Protein 6A42 (pdb70)

Radius of gyration: 21.08 Å; Cα contacts (8 Å, |Δi|>4): 648; chains: 1; bounding box: 57×46×50 Å

B-factor: mean 33.57, std 14.12, range [14.42, 89.67]

Organism: Bos taurus (NCBI:txid9913)

Structure (mmCIF, N/CA/C/O backbone):
data_6A42
#
_entry.id   6A42
#
_cell.length_a   141.206
_cell.length_b   141.206
_cell.length_c   37.905
_cell.angle_alpha   90.00
_cell.angle_beta   90.00
_cell.angle_gamma   120.00
#
_symmetry.space_group_name_H-M   'P 3 2 1'
#
loop_
_entity.id
_entity.type
_entity.pdbx_description
1 polymer 'RNA-directed DNA polymerase homolog (R1),Polyubiquitin-C'
2 non-polymer 'ACETIC ACID'
3 water water
#
loop_
_atom_site.group_PDB
_atom_site.id
_atom_site.type_symbol
_atom_site.label_atom_id
_atom_site.label_alt_id
_atom_site.label_comp_id
_atom_site.label_asym_id
_atom_site.label_entity_id
_atom_site.label_seq_id
_atom_site.pdbx_PDB_ins_code
_atom_site.Cartn_x
_atom_site.Cartn_y
_atom_site.Cartn_z
_atom_site.occupancy
_atom_site.B_iso_or_equiv
_atom_site.auth_seq_id
_atom_site.auth_comp_id
_atom_site.auth_asym_id
_atom_site.auth_atom_id
_atom_site.pdbx_PDB_model_num
ATOM 1 N N . MET A 1 2 ? 81.646 1.229 24.644 0.50 47.33 5 MET A N 1
ATOM 2 C CA . MET A 1 2 ? 80.873 1.251 23.362 0.50 48.09 5 MET A CA 1
ATOM 3 C C . MET A 1 2 ? 80.189 -0.103 23.133 0.50 40.06 5 MET A C 1
ATOM 4 O O . MET A 1 2 ? 79.086 -0.137 22.646 0.50 41.99 5 MET A O 1
ATOM 9 N N . ASP A 1 3 ? 80.846 -1.221 23.459 0.50 37.07 6 ASP A N 1
ATOM 10 C CA . ASP A 1 3 ? 80.140 -2.497 23.334 0.50 38.80 6 ASP A CA 1
ATOM 11 C C . ASP A 1 3 ? 80.885 -3.617 24.064 0.50 35.60 6 ASP A C 1
ATOM 12 O O . ASP A 1 3 ? 82.106 -3.654 24.072 0.50 34.41 6 ASP A O 1
ATOM 17 N N . ILE A 1 4 ? 80.092 -4.528 24.643 0.50 34.70 7 ILE A N 1
ATOM 18 C CA . ILE A 1 4 ? 80.538 -5.609 25.524 0.50 34.44 7 ILE A CA 1
ATOM 19 C C . ILE A 1 4 ? 80.768 -6.909 24.750 0.50 36.12 7 ILE A C 1
ATOM 20 O O . ILE A 1 4 ? 81.222 -7.888 25.353 0.50 33.29 7 ILE A O 1
ATOM 25 N N . ARG A 1 5 ? 80.446 -6.954 23.450 0.50 39.36 8 ARG A N 1
ATOM 26 C CA . ARG A 1 5 ? 80.527 -8.249 22.752 0.50 45.15 8 ARG A CA 1
ATOM 27 C C . ARG A 1 5 ? 81.659 -8.249 21.728 0.50 49.62 8 ARG A C 1
ATOM 28 O O . ARG A 1 5 ? 81.956 -7.238 21.091 0.50 45.12 8 ARG A O 1
ATOM 36 N N . PRO A 1 6 ? 82.301 -9.419 21.514 1.00 56.99 9 PRO A N 1
ATOM 37 C CA . PRO A 1 6 ? 83.396 -9.533 20.540 1.00 56.96 9 PRO A CA 1
ATOM 38 C C . PRO A 1 6 ? 82.951 -9.712 19.074 1.00 54.01 9 PRO A C 1
ATOM 39 O O . PRO A 1 6 ? 83.670 -9.286 18.169 1.00 65.64 9 PRO A O 1
ATOM 43 N N . ARG A 1 7 ? 81.778 -10.343 18.879 1.00 40.65 10 ARG A N 1
ATOM 44 C CA A ARG A 1 7 ? 81.247 -10.857 17.620 0.50 41.63 10 ARG A CA 1
ATOM 45 C CA B ARG A 1 7 ? 81.335 -10.656 17.528 0.50 41.38 10 ARG A CA 1
ATOM 46 C C . ARG A 1 7 ? 79.893 -10.194 17.317 1.00 39.26 10 ARG A C 1
ATOM 47 O O . ARG A 1 7 ? 79.185 -9.806 18.257 1.00 39.17 10 ARG A O 1
ATOM 62 N N . LEU A 1 8 ? 79.500 -10.143 16.037 1.00 30.18 11 LEU A N 1
ATOM 63 C CA . LEU A 1 8 ? 78.128 -9.733 15.720 1.00 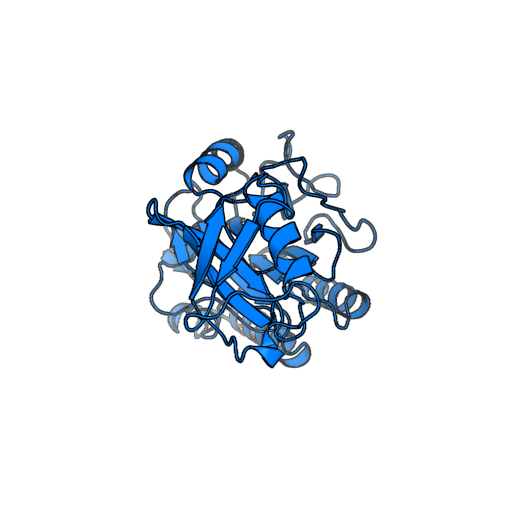29.06 11 LEU A CA 1
ATOM 64 C C . LEU A 1 8 ? 77.171 -10.851 16.093 1.00 27.36 11 LEU A C 1
ATOM 65 O O . LEU A 1 8 ? 77.540 -12.025 15.971 1.00 30.49 11 LEU A O 1
ATOM 70 N N . ARG A 1 9 ? 76.015 -10.492 16.589 1.00 22.90 12 ARG A N 1
ATOM 71 C CA . ARG A 1 9 ? 74.945 -11.442 16.833 1.00 24.87 12 ARG A CA 1
ATOM 72 C C . ARG A 1 9 ? 73.899 -11.240 15.736 1.00 23.67 12 ARG A C 1
ATOM 73 O O . ARG A 1 9 ? 73.362 -10.122 15.557 1.00 21.72 12 ARG A O 1
ATOM 81 N N . ILE A 1 10 ? 73.492 -12.357 15.111 1.00 20.47 13 ILE A N 1
ATOM 82 C CA . ILE A 1 10 ? 72.656 -12.329 13.925 1.00 21.88 13 ILE A CA 1
ATOM 83 C C . ILE A 1 10 ? 71.382 -13.120 14.190 1.00 23.01 13 ILE A C 1
ATOM 84 O O . ILE A 1 10 ? 71.450 -14.195 14.861 1.00 20.73 13 ILE A O 1
ATOM 89 N N . GLY A 1 11 ? 70.252 -12.617 13.718 1.00 17.99 14 GLY A N 1
ATOM 90 C CA . GLY A 1 11 ? 69.029 -13.393 13.622 1.00 18.62 14 GLY A CA 1
ATOM 91 C C . GLY A 1 11 ? 68.675 -13.673 12.187 1.00 21.02 14 GLY A C 1
ATOM 92 O O . GLY A 1 11 ? 69.031 -12.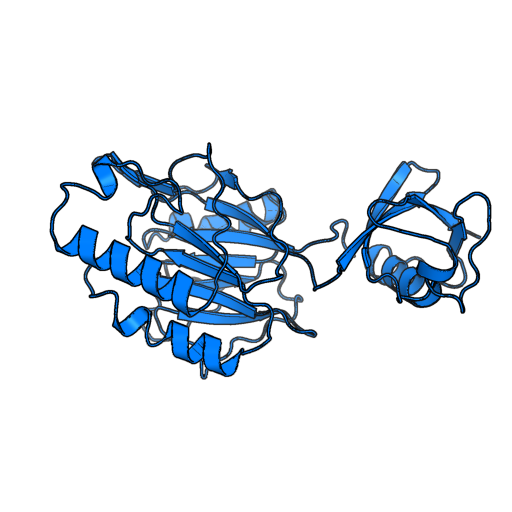958 11.309 1.00 18.15 14 GLY A O 1
ATOM 93 N N . GLN A 1 12 ? 67.849 -14.700 12.001 1.00 17.22 15 GLN A N 1
ATOM 94 C CA . GLN A 1 12 ? 67.341 -15.124 10.689 1.00 18.10 15 GLN A CA 1
ATOM 95 C C . GLN A 1 12 ? 65.912 -15.554 10.949 1.00 17.93 15 GLN A C 1
ATOM 96 O O . GLN A 1 12 ? 65.631 -16.480 11.774 1.00 18.50 15 GLN A O 1
ATOM 102 N N . ILE A 1 13 ? 64.938 -15.016 10.200 1.00 16.61 16 ILE A N 1
ATOM 103 C CA . ILE A 1 13 ? 63.546 -15.359 10.404 1.00 19.81 16 ILE A CA 1
ATOM 104 C C . ILE A 1 13 ? 62.688 -15.049 9.176 1.00 20.27 16 ILE A C 1
ATOM 105 O O . ILE A 1 13 ? 62.705 -13.937 8.633 1.00 17.86 16 ILE A O 1
ATOM 110 N N . ASN A 1 14 ? 61.878 -16.025 8.803 1.00 17.38 17 ASN A N 1
ATOM 111 C CA . ASN A 1 14 ? 60.772 -15.846 7.903 1.00 16.94 17 ASN A CA 1
ATOM 112 C C . ASN A 1 14 ? 59.573 -15.412 8.734 1.00 20.79 17 ASN A C 1
ATOM 113 O O . ASN A 1 14 ? 59.128 -16.135 9.668 1.00 19.76 17 ASN A O 1
ATOM 118 N N . LEU A 1 15 ? 59.006 -14.252 8.398 1.00 20.08 18 LEU A N 1
ATOM 119 C CA . LEU A 1 15 ? 57.955 -13.581 9.209 1.00 19.53 18 LEU A CA 1
ATOM 120 C C . LEU A 1 15 ? 56.526 -13.922 8.786 1.00 19.82 18 LEU A C 1
ATOM 121 O O . LEU A 1 15 ? 55.535 -13.460 9.387 1.00 24.16 18 LEU A O 1
ATOM 126 N N . GLY A 1 16 ? 56.355 -14.713 7.732 1.00 20.27 19 GLY A N 1
ATOM 127 C CA . GLY A 1 16 ? 55.085 -15.171 7.301 1.00 21.81 19 GLY A CA 1
ATOM 128 C C . GLY A 1 16 ? 54.182 -14.067 6.759 1.00 24.32 19 GLY A C 1
ATOM 129 O O . GLY A 1 16 ? 52.945 -14.186 6.772 1.00 26.58 19 GLY A O 1
ATOM 130 N N . GLY A 1 17 ? 54.800 -12.968 6.337 1.00 23.11 20 GLY A N 1
ATOM 131 C CA . GLY A 1 17 ? 54.039 -11.802 5.827 1.00 22.49 20 GLY A CA 1
ATOM 132 C C . GLY A 1 17 ? 53.300 -11.008 6.895 1.00 27.08 20 GLY A C 1
ATOM 133 O O . GLY A 1 17 ? 52.592 -10.068 6.578 1.00 28.90 20 GLY A O 1
ATOM 134 N N . ALA A 1 18 ? 53.500 -11.322 8.160 1.00 23.81 21 ALA A N 1
ATOM 135 C CA . ALA A 1 18 ? 52.647 -10.789 9.245 1.00 27.12 21 ALA A CA 1
ATOM 136 C C . ALA A 1 18 ? 53.194 -9.470 9.800 1.00 25.07 21 ALA A C 1
ATOM 137 O O . ALA A 1 18 ? 54.328 -9.378 10.282 1.00 24.76 21 ALA A O 1
ATOM 139 N N . GLU A 1 19 ? 52.301 -8.474 9.862 1.00 25.94 22 GLU A N 1
ATOM 140 C CA . GLU A 1 19 ? 52.594 -7.217 10.537 1.00 29.54 22 GLU A CA 1
ATOM 141 C C . GLU A 1 19 ? 53.028 -7.449 11.992 1.00 28.33 22 GLU A C 1
ATOM 142 O O . GLU A 1 19 ? 54.021 -6.902 12.407 1.00 26.35 22 GLU A O 1
ATOM 148 N N . ASP A 1 20 ? 52.312 -8.287 12.759 1.00 30.38 23 ASP A N 1
ATOM 149 C CA . ASP A 1 20 ? 52.671 -8.455 14.187 1.00 29.95 23 ASP A CA 1
ATOM 150 C C . ASP A 1 20 ? 54.069 -9.049 14.358 1.00 26.45 23 ASP A C 1
ATOM 151 O O . ASP A 1 20 ? 54.863 -8.511 15.148 1.00 25.06 23 ASP A O 1
ATOM 156 N N . ALA A 1 21 ? 54.395 -10.122 13.614 1.00 24.15 24 ALA A N 1
ATOM 157 C CA . ALA A 1 21 ? 55.720 -10.706 13.734 1.00 22.59 24 ALA A CA 1
ATOM 158 C C . ALA A 1 21 ? 56.812 -9.716 13.314 1.00 21.21 24 ALA A C 1
ATOM 159 O O . ALA A 1 21 ? 57.942 -9.744 13.862 1.00 23.69 24 ALA A O 1
ATOM 161 N N . THR A 1 22 ? 56.533 -8.907 12.280 1.00 21.80 25 THR A N 1
ATOM 162 C CA . THR A 1 22 ? 57.561 -8.019 11.798 1.00 21.35 25 THR A CA 1
ATOM 163 C C . THR A 1 22 ? 57.833 -6.917 12.829 1.00 19.81 25 THR A C 1
ATOM 164 O O . THR A 1 22 ? 58.986 -6.552 13.093 1.00 20.82 25 THR A O 1
ATOM 168 N N . ARG A 1 23 ? 56.744 -6.408 13.401 1.00 22.44 26 ARG A N 1
ATOM 169 C CA . ARG A 1 23 ? 56.798 -5.324 14.347 1.00 25.62 26 ARG A CA 1
ATOM 170 C C . ARG A 1 23 ? 57.304 -5.776 15.723 1.00 27.92 26 ARG A C 1
ATOM 171 O O . ARG A 1 23 ? 57.832 -4.931 16.447 1.00 27.19 26 ARG A O 1
ATOM 179 N N . GLU A 1 24 ? 57.328 -7.075 16.043 1.00 27.34 27 GLU A N 1
ATOM 180 C CA . GLU A 1 24 ? 58.014 -7.455 17.290 1.00 29.96 27 GLU A CA 1
ATOM 181 C C . GLU A 1 24 ? 59.529 -7.612 17.115 1.00 27.90 27 GLU A C 1
ATOM 182 O O . GLU A 1 24 ? 60.232 -7.741 18.108 1.00 25.67 27 GLU A O 1
ATOM 188 N N . LEU A 1 25 ? 60.115 -7.488 15.890 1.00 23.84 28 LEU A N 1
ATOM 189 C CA . LEU A 1 25 ? 61.504 -7.689 15.742 1.00 24.31 28 LEU A CA 1
ATOM 190 C C . LEU A 1 25 ? 62.381 -6.707 16.499 1.00 22.47 28 LEU A C 1
ATOM 191 O O . LEU A 1 25 ? 63.420 -7.101 16.970 1.00 23.07 28 LEU A O 1
ATOM 196 N N . PRO A 1 26 ? 62.105 -5.380 16.548 1.00 23.66 29 PRO A N 1
ATOM 197 C CA . PRO A 1 26 ? 62.975 -4.481 17.303 1.00 24.14 29 PRO A CA 1
ATOM 198 C C . PRO A 1 26 ? 63.122 -4.980 18.764 1.00 20.80 29 PRO A C 1
ATOM 199 O O . PRO A 1 26 ? 64.210 -5.003 19.325 1.00 23.29 29 PRO A O 1
ATOM 203 N N . SER A 1 27 ? 62.016 -5.423 19.320 1.00 24.43 30 SER A N 1
ATOM 204 C CA . SER A 1 27 ? 62.004 -5.775 20.772 1.00 27.70 30 SER A CA 1
ATOM 205 C C . SER A 1 27 ? 62.721 -7.109 20.996 1.00 27.21 30 SER A C 1
ATOM 206 O O . SER A 1 27 ? 63.540 -7.259 21.952 1.00 24.62 30 SER A O 1
ATOM 209 N N . ILE A 1 28 ? 62.579 -8.039 20.028 1.00 22.36 31 ILE A N 1
ATOM 210 C CA . ILE A 1 28 ? 63.392 -9.242 20.076 1.00 21.78 31 ILE A CA 1
ATOM 211 C C . ILE A 1 28 ? 64.888 -8.953 19.928 1.00 23.36 31 ILE A C 1
ATOM 212 O O . ILE A 1 28 ? 65.697 -9.507 20.657 1.00 24.97 31 ILE A O 1
ATOM 217 N N . ALA A 1 29 ? 65.332 -8.112 18.965 1.00 19.45 32 ALA A N 1
ATOM 218 C CA . ALA A 1 29 ? 66.714 -7.785 18.804 1.00 22.89 32 ALA A CA 1
ATOM 219 C C . ALA A 1 29 ? 67.270 -7.099 20.070 1.00 19.92 32 ALA A C 1
ATOM 220 O O . ALA A 1 29 ? 68.410 -7.331 20.431 1.00 23.68 32 ALA A O 1
ATOM 222 N N . ARG A 1 30 ? 66.461 -6.233 20.653 1.00 21.26 33 ARG A N 1
ATOM 223 C CA . ARG A 1 30 ? 66.913 -5.500 21.872 1.00 22.46 33 ARG A CA 1
ATOM 224 C C . ARG A 1 30 ? 67.169 -6.536 22.999 1.00 22.34 33 ARG A C 1
ATOM 225 O O . ARG A 1 30 ? 68.262 -6.545 23.609 1.00 25.66 33 ARG A O 1
ATOM 233 N N . ASP A 1 31 ? 66.181 -7.384 23.186 1.00 25.70 34 ASP A N 1
ATOM 234 C CA . ASP A 1 31 ? 66.180 -8.478 24.227 1.00 28.31 34 ASP A CA 1
ATOM 235 C C . ASP A 1 31 ? 67.396 -9.388 24.065 1.00 34.99 34 ASP A C 1
ATOM 236 O O . ASP A 1 31 ? 68.105 -9.628 25.061 1.00 31.52 34 ASP A O 1
ATOM 241 N N . LEU A 1 32 ? 67.701 -9.866 22.835 1.00 28.08 35 LEU A N 1
ATOM 242 C CA . LEU A 1 32 ? 68.724 -10.884 22.606 1.00 27.86 35 LEU A CA 1
ATOM 243 C C . LEU A 1 32 ? 70.080 -10.274 22.228 1.00 29.04 35 LEU A C 1
ATOM 244 O O . LEU A 1 32 ? 71.075 -10.989 21.979 1.00 29.38 35 LEU A O 1
ATOM 249 N N . GLY A 1 33 ? 70.129 -8.940 22.085 1.00 28.17 36 GLY A N 1
ATOM 250 C CA . GLY A 1 33 ? 71.363 -8.272 21.667 1.00 27.42 36 GLY A CA 1
ATOM 251 C C . GLY A 1 33 ? 71.733 -8.583 20.218 1.00 24.63 36 GLY A C 1
ATOM 252 O O . GLY A 1 33 ? 72.913 -8.736 19.883 1.00 29.64 36 GLY A O 1
ATOM 253 N N . LEU A 1 34 ? 70.710 -8.665 19.359 1.00 27.35 37 LEU A N 1
ATOM 254 C CA . LEU A 1 34 ? 71.004 -8.942 17.908 1.00 24.93 37 LEU A CA 1
ATOM 255 C C . LEU A 1 34 ? 71.433 -7.630 17.251 1.00 23.71 37 LEU A C 1
ATOM 256 O O . LEU A 1 34 ? 70.752 -6.661 17.459 1.00 25.97 37 LEU A O 1
ATOM 261 N N . ASP A 1 35 ? 72.491 -7.685 16.456 1.00 22.43 38 ASP A N 1
ATOM 262 C CA . ASP A 1 35 ? 72.950 -6.524 15.666 1.00 23.66 38 ASP A CA 1
ATOM 263 C C . ASP A 1 35 ? 72.149 -6.421 14.369 1.00 26.04 38 ASP A C 1
ATOM 264 O O . ASP A 1 35 ? 71.778 -5.339 13.903 1.00 21.88 38 ASP A O 1
ATOM 269 N N . ILE A 1 36 ? 71.826 -7.586 13.789 1.00 21.31 39 ILE A N 1
ATOM 270 C CA . ILE A 1 36 ? 71.313 -7.660 12.393 1.00 17.83 39 ILE A CA 1
ATOM 271 C C . ILE A 1 36 ? 70.325 -8.833 12.376 1.00 18.97 39 ILE A C 1
ATOM 272 O O . ILE A 1 36 ? 70.715 -9.927 12.938 1.00 20.26 39 ILE A O 1
ATOM 277 N N . VAL A 1 37 ? 69.163 -8.648 11.760 1.00 17.89 40 VAL A N 1
ATOM 278 C CA . VAL A 1 37 ? 68.250 -9.766 11.500 1.00 18.02 40 VAL A CA 1
ATOM 279 C C . VAL A 1 37 ? 68.043 -9.840 9.988 1.00 19.49 40 VAL A C 1
ATOM 280 O O . VAL A 1 37 ? 67.549 -8.840 9.365 1.00 19.05 40 VAL A O 1
ATOM 284 N N . LEU A 1 38 ? 68.304 -11.042 9.417 1.00 19.32 41 LEU A N 1
ATOM 285 C CA . LEU A 1 38 ? 68.007 -11.293 8.030 1.00 18.70 41 LEU A CA 1
ATOM 286 C C . LEU A 1 38 ? 66.614 -11.904 7.916 1.00 19.88 41 LEU A C 1
ATOM 287 O O . LEU A 1 38 ? 66.318 -12.990 8.500 1.00 18.96 41 LEU A O 1
ATOM 292 N N . VAL A 1 39 ? 65.698 -11.178 7.233 1.00 16.69 42 VAL A N 1
ATOM 293 C CA . VAL A 1 39 ? 64.312 -11.500 7.245 1.00 15.95 42 VAL A CA 1
ATOM 294 C C . VAL A 1 39 ? 63.857 -11.968 5.852 1.00 16.38 42 VAL A C 1
ATOM 295 O O . VAL A 1 39 ? 64.413 -11.527 4.841 1.00 17.26 42 VAL A O 1
ATOM 299 N N . GLN A 1 40 ? 62.871 -12.850 5.874 1.00 18.01 43 GLN A N 1
ATOM 300 C CA . GLN A 1 40 ? 62.057 -13.263 4.721 1.00 18.82 43 GLN A CA 1
ATOM 301 C C . GLN A 1 40 ? 60.574 -13.090 5.004 1.00 20.31 43 GLN A C 1
ATOM 302 O O . GLN A 1 40 ? 60.075 -13.142 6.126 1.00 18.25 43 GLN A O 1
ATOM 308 N N . ALA A 1 41 ? 59.830 -12.784 3.922 1.00 17.50 44 ALA A N 1
ATOM 309 C CA . ALA A 1 41 ? 58.425 -12.618 3.957 1.00 18.17 44 ALA A CA 1
ATOM 310 C C . ALA A 1 41 ? 58.024 -11.602 5.035 1.00 19.06 44 ALA A C 1
ATOM 311 O O . ALA A 1 41 ? 57.104 -11.788 5.756 1.00 19.92 44 ALA A O 1
ATOM 313 N N . GLN A 1 42 ? 58.702 -10.437 5.058 1.00 19.02 45 GLN A N 1
ATOM 314 C CA . GLN A 1 42 ? 58.338 -9.368 5.969 1.00 17.18 45 GLN A CA 1
ATOM 315 C C . GLN A 1 42 ? 56.985 -8.795 5.571 1.00 20.36 45 GLN A C 1
ATOM 316 O O . GLN A 1 42 ? 56.507 -8.891 4.401 1.00 20.82 45 GLN A O 1
ATOM 322 N N . TYR A 1 43 ? 56.339 -8.169 6.561 1.00 21.55 46 TYR A N 1
ATOM 323 C CA . TYR A 1 43 ? 55.342 -7.139 6.300 1.00 22.11 46 TYR A CA 1
ATOM 324 C C . TYR A 1 43 ? 56.108 -5.891 5.850 1.00 22.76 46 TYR A C 1
ATOM 325 O O . TYR A 1 43 ? 56.830 -5.315 6.643 1.00 24.07 46 TYR A O 1
ATOM 334 N N . SER A 1 44 ? 56.130 -5.598 4.548 1.00 21.49 47 SER A N 1
ATOM 335 C CA . SER A 1 44 ? 57.121 -4.629 3.995 1.00 22.54 47 SER A CA 1
ATOM 336 C C . SER A 1 44 ? 56.772 -3.169 4.328 1.00 24.25 47 SER A C 1
ATOM 337 O O . SER A 1 44 ? 57.616 -2.313 4.135 1.00 26.46 47 SER A O 1
ATOM 340 N N . MET A 1 45 ? 55.552 -2.905 4.782 1.00 26.10 48 MET A N 1
ATOM 341 C CA . MET A 1 45 ? 55.132 -1.509 5.043 1.00 30.21 48 MET A CA 1
ATOM 342 C C . MET A 1 45 ? 55.519 -1.044 6.453 1.00 32.39 48 MET A C 1
ATOM 343 O O . MET A 1 45 ? 54.858 -0.241 7.039 1.00 41.29 48 MET A O 1
ATOM 348 N N . VAL A 1 46 ? 56.652 -1.491 6.963 1.00 27.86 49 VAL A N 1
ATOM 349 C CA . VAL A 1 46 ? 57.280 -0.955 8.116 1.00 25.03 49 VAL A CA 1
ATOM 350 C C . VAL A 1 46 ? 58.437 -0.062 7.676 1.00 22.41 49 VAL A C 1
ATOM 351 O O . VAL A 1 46 ? 58.856 -0.081 6.516 1.00 28.28 49 VAL A O 1
ATOM 355 N N . GLY A 1 47 ? 58.997 0.700 8.595 1.00 24.09 50 GLY A N 1
ATOM 356 C CA . GLY A 1 47 ? 59.994 1.725 8.296 1.00 27.05 50 GLY A CA 1
ATOM 357 C C . GLY A 1 47 ? 61.421 1.367 8.581 1.00 27.70 50 GLY A C 1
ATOM 358 O O . GLY A 1 47 ? 62.299 2.189 8.367 1.00 27.89 50 GLY A O 1
ATOM 359 N N . PHE A 1 48 ? 61.706 0.125 9.062 1.00 22.38 51 PHE A N 1
ATOM 360 C CA . PHE A 1 48 ? 62.977 -0.161 9.604 1.00 22.15 51 PHE A CA 1
ATOM 361 C C . PHE A 1 48 ? 63.710 -1.332 8.905 1.00 23.06 51 PHE A C 1
ATOM 362 O O . PHE A 1 48 ? 64.720 -1.830 9.428 1.00 22.88 51 PHE A O 1
ATOM 370 N N . LEU A 1 49 ? 63.311 -1.680 7.678 1.00 22.16 52 LEU A N 1
ATOM 371 C CA . LEU A 1 49 ? 64.014 -2.758 6.895 1.00 22.15 52 LEU A CA 1
ATOM 372 C C . LEU A 1 49 ? 64.729 -2.187 5.662 1.00 19.38 52 LEU A C 1
ATOM 373 O O . LEU A 1 49 ? 64.134 -1.352 4.962 1.00 21.29 52 LEU A O 1
ATOM 378 N N . ALA A 1 50 ? 65.958 -2.636 5.402 1.00 19.48 53 ALA A N 1
ATOM 379 C CA . ALA A 1 50 ? 66.575 -2.536 4.136 1.00 18.48 53 ALA A CA 1
ATOM 380 C C . ALA A 1 50 ? 65.930 -3.600 3.230 1.00 21.08 53 ALA A C 1
ATOM 381 O O . ALA A 1 50 ? 65.970 -4.822 3.568 1.00 20.85 53 ALA A O 1
ATOM 383 N N . GLN A 1 51 ? 65.334 -3.194 2.115 1.00 19.36 54 GLN A N 1
ATOM 384 C CA . GLN A 1 51 ? 64.581 -4.113 1.265 1.00 19.42 54 GLN A CA 1
ATOM 385 C C . GLN A 1 51 ? 64.417 -3.477 -0.107 1.00 24.19 54 GLN A C 1
ATOM 386 O O . GLN A 1 51 ? 64.519 -2.236 -0.210 1.00 21.16 54 GLN A O 1
ATOM 392 N N . CYS A 1 52 ? 64.261 -4.312 -1.137 1.00 21.62 55 CYS A N 1
ATOM 393 C CA . CYS A 1 52 ? 64.317 -3.848 -2.546 1.00 22.98 55 CYS A CA 1
ATOM 394 C C . CYS A 1 52 ? 63.044 -4.222 -3.276 1.00 24.71 55 CYS A C 1
ATOM 395 O O . CYS A 1 52 ? 62.487 -5.272 -3.092 1.00 24.61 55 CYS A O 1
ATOM 398 N N . GLY A 1 53 ? 62.587 -3.321 -4.145 1.00 24.14 56 GLY A N 1
ATOM 399 C CA . GLY A 1 53 ? 61.542 -3.661 -5.081 1.00 26.04 56 GLY A CA 1
ATOM 400 C C . GLY A 1 53 ? 60.210 -3.230 -4.560 1.00 24.75 56 GLY A C 1
ATOM 401 O O . GLY A 1 53 ? 60.134 -2.553 -3.511 1.00 27.99 56 GLY A O 1
ATOM 402 N N . ALA A 1 54 ? 59.157 -3.544 -5.313 1.00 27.32 57 ALA A N 1
ATOM 403 C CA . ALA A 1 54 ? 57.797 -3.056 -4.982 1.00 31.39 57 ALA A CA 1
ATOM 404 C C . ALA A 1 54 ? 57.158 -3.863 -3.843 1.00 35.61 57 ALA A C 1
ATOM 405 O O . ALA A 1 54 ? 56.480 -3.304 -2.976 1.00 40.15 57 ALA A O 1
ATOM 407 N N . HIS A 1 55 ? 57.323 -5.185 -3.913 1.00 28.21 58 HIS A N 1
ATOM 408 C CA . HIS A 1 55 ? 56.725 -6.145 -2.951 1.00 30.49 58 HIS A CA 1
ATOM 409 C C . HIS A 1 55 ? 57.841 -7.071 -2.464 1.00 22.40 58 HIS A C 1
ATOM 410 O O . HIS A 1 55 ? 57.933 -8.208 -2.885 1.00 26.77 58 HIS A O 1
ATOM 417 N N . PRO A 1 56 ? 58.778 -6.534 -1.685 1.00 22.41 59 PRO A N 1
ATOM 418 C CA . PRO A 1 56 ? 59.931 -7.290 -1.212 1.00 21.24 59 PRO A CA 1
ATOM 419 C C . PRO A 1 56 ? 59.533 -8.449 -0.302 1.00 22.39 59 PRO A C 1
ATOM 420 O O . PRO A 1 56 ? 58.565 -8.381 0.434 1.00 23.27 59 PRO A O 1
ATOM 424 N N . LYS A 1 57 ? 60.298 -9.516 -0.450 1.00 20.43 60 LYS A N 1
ATOM 425 C CA . LYS A 1 57 ? 60.099 -10.772 0.282 1.00 21.15 60 LYS A CA 1
ATOM 426 C C . LYS A 1 57 ? 61.385 -11.196 0.975 1.00 18.76 60 LYS A C 1
ATOM 427 O O . LYS A 1 57 ? 61.368 -12.257 1.646 1.00 18.89 60 LYS A O 1
ATOM 433 N N . ALA A 1 58 ? 62.441 -10.419 0.897 1.00 18.98 61 ALA A N 1
ATOM 434 C CA . ALA A 1 58 ? 63.596 -10.582 1.726 1.00 15.83 61 ALA A CA 1
ATOM 435 C C . ALA A 1 58 ? 64.020 -9.186 2.169 1.00 18.18 61 ALA A C 1
ATOM 436 O O . ALA A 1 58 ? 63.752 -8.196 1.453 1.00 18.02 61 ALA A O 1
ATOM 438 N N . GLY A 1 59 ? 64.655 -9.077 3.336 1.00 18.79 62 GLY A N 1
ATOM 439 C CA . GLY A 1 59 ? 65.218 -7.756 3.757 1.00 18.19 62 GLY A CA 1
ATOM 440 C C . GLY A 1 59 ? 66.193 -7.971 4.890 1.00 18.69 62 GLY A C 1
ATOM 441 O O . GLY A 1 59 ? 66.441 -9.123 5.337 1.00 17.57 62 GLY A O 1
ATOM 442 N N . VAL A 1 60 ? 66.670 -6.863 5.427 1.00 17.59 63 VAL A N 1
ATOM 443 C CA . VAL A 1 60 ? 67.642 -6.879 6.503 1.00 17.42 63 VAL A CA 1
ATOM 444 C C . VAL A 1 60 ? 67.239 -5.782 7.499 1.00 20.84 63 VAL A C 1
ATOM 445 O O . VAL A 1 60 ? 66.938 -4.673 7.095 1.00 19.30 63 VAL A O 1
ATOM 449 N N . TYR A 1 61 ? 67.136 -6.158 8.770 1.00 18.63 64 TYR A N 1
ATOM 450 C CA . TYR A 1 61 ? 66.895 -5.213 9.886 1.00 18.73 64 TYR A CA 1
ATOM 451 C C . TYR A 1 61 ? 68.231 -4.977 10.581 1.00 18.91 64 TYR A C 1
ATOM 452 O O . TYR A 1 61 ? 68.902 -5.949 11.040 1.00 18.16 64 TYR A O 1
ATOM 461 N N . ILE A 1 62 ? 68.699 -3.716 10.645 1.00 17.52 65 ILE A N 1
ATOM 462 C CA . ILE A 1 62 ? 69.864 -3.364 11.333 1.00 19.74 65 ILE A CA 1
ATOM 463 C C . ILE A 1 62 ? 69.404 -2.674 12.627 1.00 23.09 65 ILE A C 1
ATOM 464 O O . ILE A 1 62 ? 68.783 -1.622 12.609 1.00 21.19 65 ILE A O 1
ATOM 469 N N . ARG A 1 63 ? 69.667 -3.334 13.742 1.00 23.21 66 ARG A N 1
ATOM 470 C CA . ARG A 1 63 ? 69.124 -2.840 15.027 1.00 24.37 66 ARG A CA 1
ATOM 471 C C . ARG A 1 63 ? 69.800 -1.536 15.422 1.00 24.28 66 ARG A C 1
ATOM 472 O O . ARG A 1 63 ? 69.097 -0.629 15.920 1.00 23.81 66 ARG A O 1
ATOM 480 N N . ASN A 1 64 ? 71.118 -1.485 15.303 1.00 23.69 67 ASN A N 1
ATOM 481 C CA . ASN A 1 64 ? 71.875 -0.271 15.629 1.00 29.51 67 ASN A CA 1
ATOM 482 C C . ASN A 1 64 ? 72.265 0.414 14.337 1.00 29.20 67 ASN A C 1
ATOM 483 O O . ASN A 1 64 ? 73.241 -0.002 13.683 1.00 28.96 67 ASN A O 1
ATOM 488 N N . ARG A 1 65 ? 71.554 1.491 14.028 1.00 30.75 68 ARG A N 1
ATOM 489 C CA . ARG A 1 65 ? 71.615 2.197 12.739 1.00 37.77 68 ARG A CA 1
ATOM 490 C C . ARG A 1 65 ? 72.981 2.819 12.465 1.00 33.86 68 ARG A C 1
ATOM 491 O O . ARG A 1 65 ? 73.350 3.019 11.314 1.00 35.18 68 ARG A O 1
ATOM 499 N N . VAL A 1 66 ? 73.764 3.055 13.501 1.00 29.95 69 VAL A N 1
ATOM 500 C CA . VAL A 1 66 ? 75.109 3.586 13.303 1.00 30.30 69 VAL A CA 1
ATOM 501 C C . VAL A 1 66 ? 76.086 2.488 12.833 1.00 28.64 69 VAL A C 1
ATOM 502 O O . VAL A 1 66 ? 77.235 2.775 12.492 1.00 32.37 69 VAL A O 1
ATOM 506 N N . LEU A 1 67 ? 75.664 1.208 12.840 1.00 26.17 70 LEU A N 1
ATOM 507 C CA . LEU A 1 67 ? 76.499 0.171 12.256 1.00 25.03 70 LEU A CA 1
ATOM 508 C C . LEU A 1 67 ? 76.604 0.442 10.755 1.00 24.84 70 LEU A C 1
ATOM 509 O O . LEU A 1 67 ? 75.581 0.453 10.086 1.00 25.35 70 LEU A O 1
ATOM 514 N N . PRO A 1 68 ? 77.799 0.636 10.182 1.00 26.96 71 PRO A N 1
ATOM 515 C CA . PRO A 1 68 ? 77.920 0.884 8.738 1.00 31.56 71 PRO A CA 1
ATOM 516 C C . PRO A 1 68 ? 77.446 -0.309 7.913 1.00 30.86 71 PRO A C 1
ATOM 517 O O . PRO A 1 68 ? 77.921 -1.449 8.152 1.00 33.88 71 PRO A O 1
ATOM 521 N N . CYS A 1 69 ? 76.391 -0.080 7.134 1.00 27.42 72 CYS A N 1
ATOM 522 C CA . CYS A 1 69 ? 75.713 -1.118 6.404 1.00 25.54 72 CYS A CA 1
ATOM 523 C C . CYS A 1 69 ? 75.420 -0.617 4.980 1.00 27.17 72 CYS A C 1
ATOM 524 O O . CYS A 1 69 ? 74.655 0.299 4.814 1.00 29.93 72 CYS A O 1
ATOM 527 N N . ALA A 1 70 ? 76.018 -1.239 3.964 1.00 22.69 73 ALA A N 1
ATOM 528 C CA . ALA A 1 70 ? 75.806 -0.813 2.579 1.00 21.01 73 ALA A CA 1
ATOM 529 C C . ALA A 1 70 ? 74.952 -1.881 1.889 1.00 23.97 73 ALA A C 1
ATOM 530 O O . ALA A 1 70 ? 75.306 -3.059 1.909 1.00 25.30 73 ALA A O 1
ATOM 532 N N . VAL A 1 71 ? 73.805 -1.470 1.379 1.00 21.97 74 VAL A N 1
ATOM 533 C CA . VAL A 1 71 ? 72.938 -2.378 0.599 1.00 23.05 74 VAL A CA 1
ATOM 534 C C . VAL A 1 71 ? 73.398 -2.361 -0.846 1.00 24.63 74 VAL A C 1
ATOM 535 O O . VAL A 1 71 ? 73.446 -1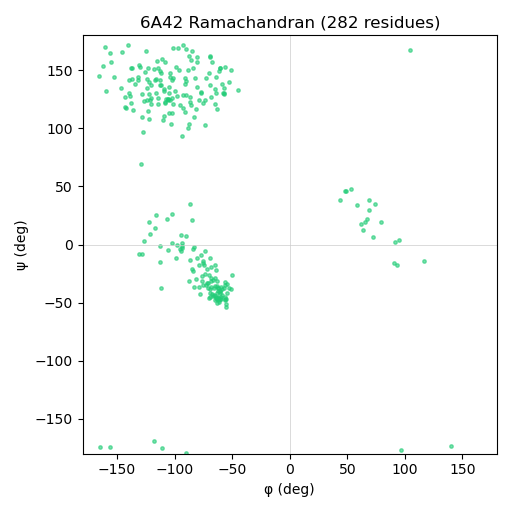.275 -1.459 1.00 20.86 74 VAL A O 1
ATOM 539 N N . LEU A 1 72 ? 73.806 -3.527 -1.376 1.00 20.04 75 LEU A N 1
ATOM 540 C CA . LEU A 1 72 ? 74.421 -3.573 -2.686 1.00 22.02 75 LEU A CA 1
ATOM 541 C C . LEU A 1 72 ? 73.295 -3.713 -3.705 1.00 25.57 75 LEU A C 1
ATOM 542 O O . LEU A 1 72 ? 72.674 -4.758 -3.931 1.00 20.01 75 LEU A O 1
ATOM 547 N N . HIS A 1 73 ? 73.000 -2.594 -4.368 1.00 25.12 76 HIS A N 1
ATOM 548 C CA . HIS A 1 73 ? 71.810 -2.495 -5.143 1.00 27.35 76 HIS A CA 1
ATOM 549 C C . HIS A 1 73 ? 71.900 -3.341 -6.410 1.00 24.03 76 HIS A C 1
ATOM 550 O O . HIS A 1 73 ? 70.892 -3.947 -6.877 1.00 27.48 76 HIS A O 1
ATOM 557 N N . HIS A 1 74 ? 73.095 -3.433 -6.933 1.00 22.52 77 HIS A N 1
ATOM 558 C CA . HIS A 1 74 ? 73.413 -4.186 -8.152 1.00 26.56 77 HIS A CA 1
ATOM 559 C C . HIS A 1 74 ? 73.256 -5.707 -7.907 1.00 28.04 77 HIS A C 1
ATOM 560 O O . HIS A 1 74 ? 73.241 -6.497 -8.814 1.00 27.33 77 HIS A O 1
ATOM 567 N N . LEU A 1 75 ? 73.272 -6.134 -6.644 1.00 24.63 78 LEU A N 1
ATOM 568 C CA . LEU A 1 75 ? 73.220 -7.608 -6.352 1.00 24.66 78 LEU A CA 1
ATOM 569 C C . LEU A 1 75 ? 71.895 -7.951 -5.681 1.00 25.07 78 LEU A C 1
ATOM 570 O O . LEU A 1 75 ? 71.714 -9.129 -5.318 1.00 25.86 78 LEU A O 1
ATOM 575 N N . SER A 1 76 ? 71.020 -6.976 -5.424 1.00 20.10 79 SER A N 1
ATOM 576 C CA . SER A 1 76 ? 69.833 -7.190 -4.615 1.00 21.49 79 SER A CA 1
ATOM 577 C C . SER A 1 76 ? 68.595 -7.176 -5.476 1.00 25.60 79 SER A C 1
ATOM 578 O O . SER A 1 76 ? 68.590 -6.578 -6.570 1.00 25.77 79 SER A O 1
ATOM 581 N N . SER A 1 77 ? 67.530 -7.816 -4.973 1.00 20.84 80 SER A N 1
ATOM 582 C CA . SER A 1 77 ? 66.277 -7.926 -5.643 1.00 20.47 80 SER A CA 1
ATOM 583 C C . SER A 1 77 ? 65.142 -8.161 -4.624 1.00 20.79 80 SER A C 1
ATOM 584 O O . SER A 1 77 ? 65.393 -8.144 -3.395 1.00 20.97 80 SER A O 1
ATOM 587 N N . THR A 1 78 ? 63.924 -8.406 -5.089 1.00 20.27 81 THR A N 1
ATOM 588 C CA . THR A 1 78 ? 62.797 -8.551 -4.202 1.00 18.83 81 THR A CA 1
ATOM 589 C C . THR A 1 78 ? 63.031 -9.734 -3.221 1.00 18.93 81 THR A C 1
ATOM 590 O O . THR A 1 78 ? 62.626 -9.654 -2.067 1.00 19.59 81 THR A O 1
ATOM 594 N N . HIS A 1 79 ? 63.668 -10.777 -3.725 1.00 18.10 82 HIS A N 1
ATOM 595 C CA . HIS A 1 79 ? 63.816 -12.050 -2.942 1.00 18.58 82 HIS A CA 1
ATOM 596 C C . HIS A 1 79 ? 65.214 -12.280 -2.392 1.00 19.16 82 HIS A C 1
ATOM 597 O O . HIS A 1 79 ? 65.384 -13.267 -1.646 1.00 17.97 82 HIS A O 1
ATOM 604 N N . ILE A 1 80 ? 66.197 -11.427 -2.701 1.00 17.27 83 ILE A N 1
ATOM 605 C CA . ILE A 1 80 ? 67.544 -11.577 -2.225 1.00 17.07 83 ILE A CA 1
ATOM 606 C C . ILE A 1 80 ? 68.116 -10.201 -1.917 1.00 20.66 83 ILE A C 1
ATOM 607 O O . ILE A 1 80 ? 68.225 -9.372 -2.813 1.00 22.05 83 ILE A O 1
ATOM 612 N N . THR A 1 81 ? 68.450 -9.967 -0.642 1.00 17.96 84 THR A N 1
ATOM 613 C CA . THR A 1 81 ? 69.029 -8.714 -0.227 1.00 18.38 84 THR A CA 1
ATOM 614 C C . THR A 1 81 ? 70.477 -8.936 0.120 1.00 19.58 84 THR A C 1
ATOM 615 O O . THR A 1 81 ? 70.735 -9.832 0.956 1.00 18.82 84 THR A O 1
ATOM 619 N N . VAL A 1 82 ? 71.411 -8.118 -0.364 1.00 16.61 85 VAL A N 1
ATOM 620 C CA . VAL A 1 82 ? 72.785 -8.286 -0.095 1.00 18.37 85 VAL A CA 1
ATOM 621 C C . VAL A 1 82 ? 73.331 -7.039 0.568 1.00 22.88 85 VAL A C 1
ATOM 622 O O . VAL A 1 82 ? 73.152 -5.951 -0.007 1.00 23.44 85 VAL A O 1
ATOM 626 N N . VAL A 1 83 ? 73.941 -7.204 1.745 1.00 20.43 86 VAL A N 1
ATOM 627 C CA . VAL A 1 83 ? 74.561 -6.058 2.454 1.00 21.97 86 VAL A CA 1
ATOM 628 C C . VAL A 1 83 ? 76.032 -6.317 2.727 1.00 24.60 86 VAL A C 1
ATOM 629 O O . VAL A 1 83 ? 76.493 -7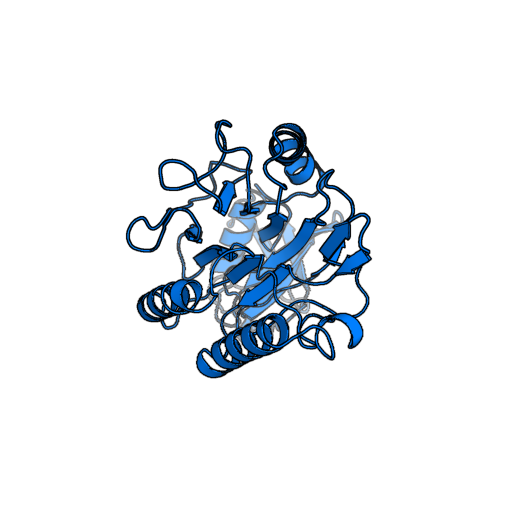.463 2.936 1.00 22.82 86 VAL A O 1
ATOM 633 N N . HIS A 1 84 ? 76.801 -5.216 2.797 1.00 19.59 87 HIS A N 1
ATOM 634 C CA . HIS A 1 84 ? 78.134 -5.180 3.265 1.00 20.61 87 HIS A CA 1
ATOM 635 C C . HIS A 1 84 ? 78.151 -4.541 4.660 1.00 22.90 87 HIS A C 1
ATOM 636 O O . HIS A 1 84 ? 77.600 -3.435 4.829 1.00 23.33 87 HIS A O 1
ATOM 643 N N . ILE A 1 85 ? 78.713 -5.236 5.656 1.00 21.01 88 ILE A N 1
ATOM 644 C CA . ILE A 1 85 ? 78.770 -4.738 7.025 1.00 24.62 88 ILE A CA 1
ATOM 645 C C . ILE A 1 85 ? 80.198 -4.216 7.246 1.00 27.93 88 ILE A C 1
ATOM 646 O O . ILE A 1 85 ? 81.103 -4.983 7.324 1.00 24.76 88 ILE A O 1
ATOM 651 N N A GLY A 1 86 ? 80.414 -2.896 7.048 0.50 32.19 89 GLY A N 1
ATOM 652 N N B GLY A 1 86 ? 80.315 -2.919 7.569 0.50 30.47 89 GLY A N 1
ATOM 653 C CA A GLY A 1 86 ? 81.790 -2.341 6.679 0.50 29.76 89 GLY A CA 1
ATOM 654 C CA B GLY A 1 86 ? 81.594 -2.330 7.947 0.50 31.64 89 GLY A CA 1
ATOM 655 C C A GLY A 1 86 ? 82.748 -2.465 7.859 0.50 28.12 89 GLY A C 1
ATOM 656 C C B GLY A 1 86 ? 81.685 -2.236 9.463 0.50 35.05 89 GLY A C 1
ATOM 657 O O A GLY A 1 86 ? 82.274 -2.709 8.957 0.50 31.21 89 GLY A O 1
ATOM 658 O O B GLY A 1 86 ? 80.664 -2.331 10.130 0.50 39.23 89 GLY A O 1
ATOM 659 N N A GLY A 1 87 ? 84.070 -2.309 7.662 0.50 28.03 90 GLY A N 1
ATOM 660 N N B GLY A 1 87 ? 82.908 -2.191 10.008 0.50 39.85 90 GLY A N 1
ATOM 661 C CA A GLY A 1 87 ? 84.709 -1.887 6.430 0.50 28.05 90 GLY A CA 1
ATOM 662 C CA B GLY A 1 87 ? 84.081 -2.719 9.338 0.50 33.79 90 GLY A CA 1
ATOM 663 C C A GLY A 1 87 ? 85.835 -2.836 6.031 0.50 29.49 90 GLY A C 1
ATOM 664 C C B GLY A 1 87 ? 84.283 -4.172 9.727 0.50 33.04 90 GLY A C 1
ATOM 665 O O A GLY A 1 87 ? 86.859 -2.459 5.439 0.50 31.39 90 GLY A O 1
ATOM 666 O O B GLY A 1 87 ? 85.341 -4.568 10.183 0.50 32.21 90 GLY A O 1
ATOM 667 N N A TRP A 1 88 ? 85.679 -4.104 6.388 0.50 26.19 91 TRP A N 1
ATOM 668 N N B TRP A 1 88 ? 83.236 -4.983 9.571 0.50 29.59 91 TRP A N 1
ATOM 669 C CA A TRP A 1 88 ? 86.618 -5.109 5.918 0.50 26.97 91 TRP A CA 1
ATOM 670 C CA B TRP A 1 88 ? 83.372 -6.378 9.896 0.50 25.88 91 TRP A CA 1
ATOM 671 C C A TRP A 1 88 ? 85.830 -6.027 4.963 0.50 27.68 91 TRP A C 1
ATOM 672 C C B TRP A 1 88 ? 83.814 -7.142 8.646 0.50 25.64 91 TRP A C 1
ATOM 673 O O A TRP A 1 88 ? 85.103 -5.513 4.088 0.50 24.53 91 TRP A O 1
ATOM 674 O O B TRP A 1 88 ? 84.023 -8.345 8.758 0.50 28.32 91 TRP A O 1
ATOM 695 N N A ASP A 1 89 ? 85.963 -7.358 5.083 0.50 29.23 92 ASP A N 1
ATOM 696 N N B ASP A 1 89 ? 83.923 -6.436 7.494 0.50 20.97 92 ASP A N 1
ATOM 697 C CA A ASP A 1 89 ? 85.505 -8.219 3.968 0.50 28.02 92 ASP A CA 1
ATOM 698 C CA B ASP A 1 89 ? 84.295 -6.963 6.185 0.50 27.44 92 ASP A CA 1
ATOM 699 C C A ASP A 1 89 ? 84.252 -9.057 4.290 0.50 26.92 92 ASP A C 1
ATOM 700 C C B ASP A 1 89 ? 83.525 -8.268 5.929 0.50 23.20 92 ASP A C 1
ATOM 701 O O A ASP A 1 89 ? 84.154 -10.125 3.656 0.50 24.79 92 ASP A O 1
ATOM 702 O O B ASP A 1 89 ? 84.073 -9.334 5.626 0.50 25.85 92 ASP A O 1
ATOM 711 N N A LEU A 1 90 ? 83.275 -8.535 5.076 0.50 24.31 93 LEU A N 1
ATOM 712 N N B LEU A 1 90 ? 82.229 -8.150 6.099 0.50 21.76 93 LEU A N 1
ATOM 713 C CA A LEU A 1 90 ? 82.014 -9.309 5.465 0.50 24.79 93 LEU A CA 1
ATOM 714 C CA B LEU A 1 90 ? 81.341 -9.281 5.996 0.50 22.20 93 LEU A CA 1
ATOM 715 C C A LEU A 1 90 ? 80.740 -8.809 4.756 0.50 23.63 93 LEU A C 1
ATOM 716 C C B LEU A 1 90 ? 80.201 -8.871 5.101 0.50 23.07 93 LEU A C 1
ATOM 717 O O A LEU A 1 90 ? 80.413 -7.622 4.835 0.50 23.45 93 LEU A O 1
ATOM 718 O O B LEU A 1 90 ? 79.461 -7.833 5.332 0.50 18.64 93 LEU A O 1
ATOM 727 N N . TYR A 1 91 ? 79.983 -9.739 4.130 1.00 19.30 94 TYR A N 1
ATOM 728 C CA . TYR A 1 91 ? 78.779 -9.550 3.370 1.00 19.91 94 TYR A CA 1
ATOM 729 C C . TYR A 1 91 ? 77.735 -10.520 3.901 1.00 22.08 94 TYR A C 1
ATOM 730 O O . TYR A 1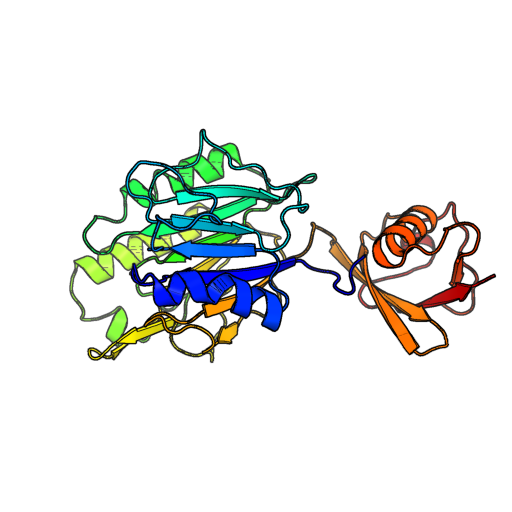 91 ? 78.043 -11.686 4.231 1.00 21.44 94 TYR A O 1
ATOM 739 N N . MET A 1 92 ? 76.499 -10.086 3.904 1.00 19.66 95 MET A N 1
ATOM 740 C CA . MET A 1 92 ? 75.369 -10.932 4.358 1.00 19.84 95 MET A CA 1
ATOM 741 C C . MET A 1 92 ? 74.250 -10.875 3.343 1.00 22.63 95 MET A C 1
ATOM 742 O O . MET A 1 92 ? 73.976 -9.846 2.709 1.00 20.96 95 MET A O 1
ATOM 747 N N . VAL A 1 93 ? 73.616 -12.033 3.141 1.00 18.56 96 VAL A N 1
ATOM 748 C CA . VAL A 1 93 ? 72.597 -12.229 2.139 1.00 17.96 96 VAL A CA 1
ATOM 749 C C . VAL A 1 93 ? 71.345 -12.799 2.792 1.00 19.89 96 VAL A C 1
ATOM 750 O O . VAL A 1 93 ? 71.451 -13.839 3.504 1.00 19.53 96 VAL A O 1
ATOM 754 N N . SER A 1 94 ? 70.195 -12.127 2.634 1.00 16.43 97 SER A N 1
ATOM 755 C CA . SER A 1 94 ? 68.944 -12.667 3.011 1.00 17.29 97 SER A CA 1
ATOM 756 C C . SER A 1 94 ? 68.222 -13.151 1.768 1.00 19.46 97 SER A C 1
ATOM 757 O O . SER A 1 94 ? 68.040 -12.403 0.824 1.00 17.05 97 SER A O 1
ATOM 760 N N . ALA A 1 95 ? 67.791 -14.428 1.754 1.00 16.42 98 ALA A N 1
ATOM 761 C CA . ALA A 1 95 ? 67.178 -14.977 0.551 1.00 16.05 98 ALA A CA 1
ATOM 762 C C . ALA A 1 95 ? 65.901 -15.767 0.851 1.00 17.28 98 ALA A C 1
ATOM 763 O O . ALA A 1 95 ? 65.790 -16.459 1.875 1.00 18.44 98 ALA A O 1
ATOM 765 N N . TYR A 1 96 ? 64.874 -15.568 0.014 1.00 17.02 99 TYR A N 1
ATOM 766 C CA . TYR A 1 96 ? 63.609 -16.231 0.137 1.00 17.11 99 TYR A CA 1
ATOM 767 C C . TYR A 1 96 ? 63.338 -16.980 -1.153 1.00 20.70 99 TYR A C 1
ATOM 768 O O . TYR A 1 96 ? 63.150 -16.346 -2.207 1.00 17.97 99 TYR A O 1
ATOM 777 N N . PHE A 1 97 ? 63.422 -18.320 -1.105 1.00 17.86 100 PHE A N 1
ATOM 778 C CA . PHE A 1 97 ? 63.131 -19.111 -2.292 1.00 19.04 100 PHE A CA 1
ATOM 779 C C . PHE A 1 97 ? 61.663 -19.526 -2.254 1.00 22.99 100 PHE A C 1
ATOM 780 O O . PHE A 1 97 ? 61.266 -20.514 -1.577 1.00 21.84 100 PHE A O 1
ATOM 788 N N . GLN A 1 98 ? 60.821 -18.725 -2.892 1.00 25.02 101 GLN A N 1
ATOM 789 C CA . GLN A 1 98 ? 59.385 -18.857 -2.761 1.00 29.42 101 GLN A CA 1
ATOM 790 C C . GLN A 1 98 ? 58.943 -20.277 -3.177 1.00 28.49 101 GLN A C 1
ATOM 791 O O . GLN A 1 98 ? 59.377 -20.766 -4.216 1.00 29.23 101 GLN A O 1
ATOM 797 N N . TYR A 1 99 ? 58.146 -20.917 -2.321 1.00 30.23 102 TYR A N 1
ATOM 798 C CA . TYR A 1 99 ? 57.735 -22.340 -2.458 1.00 34.26 102 TYR A CA 1
ATOM 799 C C . TYR A 1 99 ? 57.106 -22.566 -3.842 1.00 37.35 102 TYR A C 1
ATOM 800 O O . TYR A 1 99 ? 57.308 -23.608 -4.439 1.00 37.76 102 TYR A O 1
ATOM 809 N N . SER A 1 100 ? 56.409 -21.559 -4.365 1.00 37.04 103 SER A N 1
ATOM 810 C CA . SER A 1 100 ? 55.584 -21.704 -5.615 1.00 39.87 103 SER A CA 1
ATOM 811 C C . SER A 1 100 ? 56.447 -21.664 -6.890 1.00 46.37 103 SER A C 1
ATOM 812 O O . SER A 1 100 ? 55.950 -22.038 -7.991 1.00 43.35 103 SER A O 1
ATOM 815 N N . ASP A 1 101 ? 57.690 -21.162 -6.774 1.00 34.32 104 ASP A N 1
ATOM 816 C CA . ASP A 1 101 ? 58.614 -21.014 -7.904 1.00 32.76 104 ASP A CA 1
ATOM 817 C C . ASP A 1 101 ? 59.604 -22.179 -7.952 1.00 33.71 104 ASP A C 1
ATOM 818 O O . ASP A 1 101 ? 59.983 -22.721 -6.939 1.00 29.89 104 ASP A O 1
ATOM 823 N N . PRO A 1 102 ? 60.126 -22.534 -9.140 1.00 33.61 105 PRO A N 1
ATOM 824 C CA . PRO A 1 102 ? 61.315 -23.359 -9.268 1.00 33.63 105 PRO A CA 1
ATOM 825 C C . PRO A 1 102 ? 62.471 -22.715 -8.518 1.00 27.35 105 PRO A C 1
ATOM 826 O O . PRO A 1 102 ? 62.564 -21.478 -8.430 1.00 26.52 105 PRO A O 1
ATOM 830 N N . ILE A 1 103 ? 63.397 -23.549 -8.072 1.00 25.79 106 ILE A N 1
ATOM 831 C CA . ILE A 1 103 ? 64.488 -22.998 -7.269 1.00 23.47 106 ILE A CA 1
ATOM 832 C C . ILE A 1 103 ? 65.601 -22.443 -8.160 1.00 23.56 106 ILE A C 1
ATOM 833 O O . ILE A 1 103 ? 66.479 -21.630 -7.741 1.00 22.64 106 ILE A O 1
ATOM 838 N N . ASP A 1 104 ? 65.659 -22.949 -9.402 1.00 25.05 107 ASP A N 1
ATOM 839 C CA . ASP A 1 104 ? 66.808 -22.763 -10.245 1.00 25.73 107 ASP A CA 1
ATOM 840 C C . ASP A 1 104 ? 67.145 -21.271 -10.426 1.00 21.27 107 ASP A C 1
ATOM 841 O O . ASP A 1 104 ? 68.310 -20.877 -10.352 1.00 24.38 107 ASP A O 1
ATOM 846 N N . PRO A 1 105 ? 66.191 -20.381 -10.723 1.00 25.45 108 PRO A N 1
ATOM 847 C CA . PRO A 1 105 ? 66.543 -18.980 -10.935 1.00 26.47 108 PRO A CA 1
ATOM 848 C C . PRO A 1 105 ? 67.123 -18.304 -9.693 1.00 27.07 108 PRO A C 1
ATOM 849 O O . PRO A 1 105 ? 67.959 -17.436 -9.836 1.00 24.48 108 PRO A O 1
ATOM 853 N N . TYR A 1 106 ? 66.662 -18.746 -8.506 1.00 24.42 109 TYR A N 1
ATOM 854 C CA . TYR A 1 106 ? 67.242 -18.245 -7.277 1.00 24.03 109 TYR A CA 1
ATOM 855 C C . TYR A 1 106 ? 68.685 -18.675 -7.142 1.00 20.43 109 TYR A C 1
ATOM 856 O O . TYR A 1 106 ? 69.494 -17.917 -6.731 1.00 21.96 109 TYR A O 1
ATOM 865 N N . LEU A 1 107 ? 69.009 -19.935 -7.448 1.00 23.00 110 LEU A N 1
ATOM 866 C CA . LEU A 1 107 ? 70.356 -20.362 -7.371 1.00 23.99 110 LEU A CA 1
ATOM 867 C C . LEU A 1 107 ? 71.266 -19.668 -8.403 1.00 24.05 110 LEU A C 1
ATOM 868 O O . LEU A 1 107 ? 72.435 -19.381 -8.109 1.00 23.83 110 LEU A O 1
ATOM 873 N N . HIS A 1 108 ? 70.755 -19.417 -9.613 1.00 23.49 111 HIS A N 1
ATOM 874 C CA A HIS A 1 108 ? 71.507 -18.686 -10.626 0.50 24.82 111 HIS A CA 1
ATOM 875 C CA B HIS A 1 108 ? 71.561 -18.703 -10.588 0.50 25.75 111 HIS A CA 1
ATOM 876 C C . HIS A 1 108 ? 71.859 -17.287 -10.072 1.00 22.68 111 HIS A C 1
ATOM 877 O O . HIS A 1 108 ? 72.955 -16.822 -10.175 1.00 25.01 111 HIS A O 1
ATOM 890 N N . ARG A 1 109 ? 70.876 -16.641 -9.457 1.00 23.71 112 ARG A N 1
ATOM 891 C CA . ARG A 1 109 ? 71.098 -15.280 -8.845 1.00 27.94 112 ARG A CA 1
ATOM 892 C C . ARG A 1 109 ? 72.153 -15.322 -7.750 1.00 26.00 112 ARG A C 1
ATOM 893 O O . ARG A 1 109 ? 73.055 -14.549 -7.745 1.00 22.61 112 ARG A O 1
ATOM 901 N N . LEU A 1 110 ? 72.047 -16.303 -6.815 1.00 21.55 113 LEU A N 1
ATOM 902 C CA . LEU A 1 110 ? 72.927 -16.428 -5.751 1.00 21.83 113 LEU A CA 1
ATOM 903 C C . LEU A 1 110 ? 74.340 -16.757 -6.232 1.00 20.87 113 LEU A C 1
ATOM 904 O O . LEU A 1 110 ? 75.342 -16.290 -5.704 1.00 21.26 113 LEU A O 1
ATOM 909 N N . GLY A 1 111 ? 74.469 -17.559 -7.296 1.00 20.92 114 GLY A N 1
ATOM 910 C CA . GLY A 1 111 ? 75.775 -17.809 -7.907 1.00 22.90 114 GLY A CA 1
ATOM 911 C C . GLY A 1 111 ? 76.459 -16.543 -8.441 1.00 21.03 114 GLY A C 1
ATOM 912 O O . GLY A 1 111 ? 77.628 -16.404 -8.288 1.00 24.91 114 GLY A O 1
ATOM 913 N N . ASN A 1 112 ? 75.681 -15.685 -9.078 1.00 24.93 115 ASN A N 1
ATOM 914 C CA . ASN A 1 112 ? 76.167 -14.391 -9.616 1.00 27.38 115 ASN A CA 1
ATOM 915 C C . ASN A 1 112 ? 76.707 -13.544 -8.480 1.00 24.03 115 ASN A C 1
ATOM 916 O O . ASN A 1 112 ? 77.781 -12.962 -8.549 1.00 26.41 115 ASN A O 1
ATOM 921 N N . ILE A 1 113 ? 75.927 -13.465 -7.396 1.00 24.16 116 ILE A N 1
ATOM 922 C CA . ILE A 1 113 ? 76.373 -12.779 -6.222 1.00 23.91 116 ILE A CA 1
ATOM 923 C C . ILE A 1 113 ? 77.695 -13.328 -5.737 1.00 28.16 116 ILE A C 1
ATOM 924 O O . ILE A 1 113 ? 78.626 -12.563 -5.398 1.00 24.95 116 ILE A O 1
ATOM 929 N N . LEU A 1 114 ? 77.781 -14.667 -5.570 1.00 21.68 117 LEU A N 1
ATOM 930 C CA . LEU A 1 114 ? 79.001 -15.224 -5.065 1.00 24.05 117 LEU A CA 1
ATOM 931 C C . LEU A 1 114 ? 80.175 -15.019 -6.040 1.00 24.97 117 LEU A C 1
ATOM 932 O O . LEU A 1 114 ? 81.265 -14.877 -5.555 1.00 27.04 117 LEU A O 1
ATOM 937 N N . ASP A 1 115 ? 79.932 -14.941 -7.344 1.00 26.90 118 ASP A N 1
ATOM 938 C CA . ASP A 1 115 ? 80.981 -14.609 -8.312 1.00 29.52 118 ASP A CA 1
ATOM 939 C C . ASP A 1 115 ? 81.538 -13.212 -8.054 1.00 33.66 118 ASP A C 1
ATOM 940 O O . ASP A 1 115 ? 82.765 -13.051 -8.010 1.00 32.41 118 ASP A O 1
ATOM 945 N N . ARG A 1 116 ? 80.657 -12.222 -7.816 1.00 32.57 119 ARG A N 1
ATOM 946 C CA . ARG A 1 116 ? 81.149 -10.830 -7.531 1.00 35.96 119 ARG A CA 1
ATOM 947 C C . ARG A 1 116 ? 81.862 -10.731 -6.173 1.00 38.07 119 ARG A C 1
ATOM 948 O O . ARG A 1 116 ? 82.788 -9.935 -5.965 1.00 39.30 119 ARG A O 1
ATOM 956 N N . LEU A 1 117 ? 81.483 -11.566 -5.216 1.00 30.09 120 LEU A N 1
ATOM 957 C CA . LEU A 1 117 ? 82.031 -11.486 -3.932 1.00 32.52 120 LEU A CA 1
ATOM 958 C C . LEU A 1 117 ? 83.077 -12.571 -3.747 1.00 31.99 120 LEU A C 1
ATOM 959 O O . LEU A 1 117 ? 83.330 -12.986 -2.656 1.00 31.45 120 LEU A O 1
ATOM 964 N N . ARG A 1 118 ? 83.692 -13.033 -4.848 1.00 38.30 121 ARG A N 1
ATOM 965 C CA . ARG A 1 118 ? 84.680 -14.131 -4.793 1.00 39.90 121 ARG A CA 1
ATOM 966 C C . ARG A 1 118 ? 85.808 -13.732 -3.849 1.00 38.07 121 ARG A C 1
ATOM 967 O O . ARG A 1 118 ? 86.330 -12.619 -3.954 1.00 41.73 121 ARG A O 1
ATOM 975 N N . GLY A 1 119 ? 86.126 -14.627 -2.914 1.00 34.61 122 GLY A N 1
ATOM 976 C CA . GLY A 1 119 ? 87.169 -14.414 -1.923 1.00 38.83 122 GLY A CA 1
ATOM 977 C C . GLY A 1 119 ? 86.670 -13.760 -0.641 1.00 38.05 122 GLY A C 1
ATOM 978 O O . GLY A 1 119 ? 87.358 -13.826 0.362 1.00 39.34 122 GLY A O 1
ATOM 979 N N . ALA A 1 120 ? 85.466 -13.165 -0.668 1.00 32.61 123 ALA A N 1
ATOM 980 C CA . ALA A 1 120 ? 84.931 -12.410 0.481 1.00 35.86 123 ALA A CA 1
ATOM 981 C C . ALA A 1 120 ? 84.331 -13.359 1.516 1.00 33.21 123 ALA A C 1
ATOM 982 O O . ALA A 1 120 ? 84.011 -14.497 1.211 1.00 33.24 123 ALA A O 1
ATOM 984 N N . ARG A 1 121 ? 84.167 -12.862 2.736 1.00 27.25 124 ARG A N 1
ATOM 985 C CA . ARG A 1 121 ? 83.420 -13.563 3.746 1.00 26.25 124 ARG A CA 1
ATOM 986 C C . ARG A 1 121 ? 81.925 -13.298 3.510 1.00 28.74 124 ARG A C 1
ATOM 987 O O . ARG A 1 121 ? 81.457 -12.170 3.595 1.00 23.09 124 ARG A O 1
ATOM 995 N N . VAL A 1 122 ? 81.141 -14.339 3.212 1.00 21.86 125 VAL A N 1
ATOM 996 C CA . VAL A 1 122 ? 79.759 -14.158 2.920 1.00 19.93 125 VAL A CA 1
ATOM 997 C C . VAL A 1 122 ? 78.914 -15.114 3.795 1.00 21.40 125 VAL A C 1
ATOM 998 O O . VAL A 1 122 ? 79.265 -16.311 3.876 1.00 20.36 125 VAL A O 1
ATOM 1002 N N . VAL A 1 123 ? 77.894 -14.578 4.481 1.00 18.78 126 VAL A N 1
ATOM 1003 C CA . VAL A 1 123 ? 76.934 -15.357 5.168 1.00 18.79 126 VAL A CA 1
ATOM 1004 C C . VAL A 1 123 ? 75.616 -15.276 4.429 1.00 20.21 126 VAL A C 1
ATOM 1005 O O . VAL A 1 1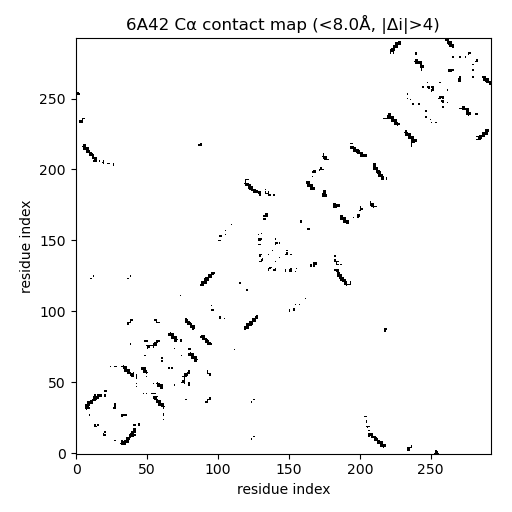23 ? 75.122 -14.142 4.114 1.00 18.97 126 VAL A O 1
ATOM 1009 N N . ILE A 1 124 ? 74.953 -16.442 4.223 1.00 16.83 127 ILE A N 1
ATOM 1010 C CA . ILE A 1 124 ? 73.696 -16.527 3.519 1.00 16.79 127 ILE A CA 1
ATOM 1011 C C . ILE A 1 124 ? 72.655 -17.113 4.454 1.00 19.93 127 ILE A C 1
ATOM 1012 O O . ILE A 1 124 ? 72.834 -18.201 4.966 1.00 19.56 127 ILE A O 1
ATOM 1017 N N . CYS A 1 125 ? 71.573 -16.375 4.700 1.00 16.58 128 CYS A N 1
ATOM 1018 C CA . CYS A 1 125 ? 70.483 -16.796 5.448 1.00 16.40 128 CYS A CA 1
ATOM 1019 C C . CYS A 1 125 ? 69.300 -16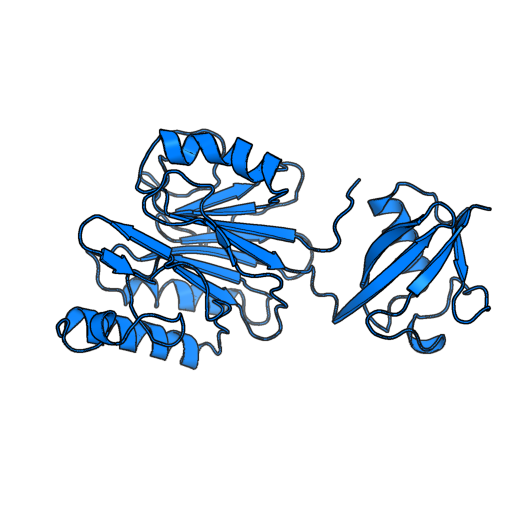.992 4.504 1.00 19.40 128 CYS A C 1
ATOM 1020 O O . CYS A 1 125 ? 68.711 -16.007 4.033 1.00 18.28 128 CYS A O 1
ATOM 1023 N N . ALA A 1 126 ? 68.911 -18.256 4.218 1.00 17.07 129 ALA A N 1
ATOM 1024 C CA . ALA A 1 126 ? 67.953 -18.545 3.199 1.00 16.94 129 ALA A CA 1
ATOM 1025 C C . ALA A 1 126 ? 66.775 -19.347 3.772 1.00 20.03 129 ALA A C 1
ATOM 1026 O O . ALA A 1 126 ? 67.002 -20.354 4.481 1.00 18.59 129 ALA A O 1
ATOM 1028 N N . ASP A 1 127 ? 65.551 -18.977 3.426 1.00 17.56 130 ASP A N 1
ATOM 1029 C CA . ASP A 1 127 ? 64.376 -19.823 3.531 1.00 17.58 130 ASP A CA 1
ATOM 1030 C C . ASP A 1 127 ? 64.321 -20.581 2.207 1.00 20.00 130 ASP A C 1
ATOM 1031 O O . ASP A 1 127 ? 64.004 -19.950 1.178 1.00 18.25 130 ASP A O 1
ATOM 1036 N N . THR A 1 128 ? 64.799 -21.858 2.221 1.00 17.23 131 THR A N 1
ATOM 1037 C CA . THR A 1 128 ? 64.993 -22.598 0.995 1.00 17.38 131 THR A CA 1
ATOM 1038 C C . THR A 1 128 ? 63.681 -23.267 0.559 1.00 18.13 131 THR A C 1
ATOM 1039 O O . THR A 1 128 ? 63.629 -23.689 -0.630 1.00 18.55 131 THR A O 1
ATOM 1043 N N . ASN A 1 129 ? 62.714 -23.486 1.460 1.00 17.73 132 ASN A N 1
ATOM 1044 C CA . ASN A 1 129 ? 61.587 -24.407 1.226 1.00 20.50 132 ASN A CA 1
ATOM 1045 C C . ASN A 1 129 ? 62.066 -25.726 0.590 1.00 21.79 132 ASN A C 1
ATOM 1046 O O . ASN A 1 129 ? 61.361 -26.366 -0.243 1.00 22.58 132 ASN A O 1
ATOM 1051 N N . ALA A 1 130 ? 63.219 -26.178 1.054 1.00 18.51 133 ALA A N 1
ATOM 1052 C CA . ALA A 1 130 ? 63.877 -27.430 0.602 1.00 16.81 133 ALA A CA 1
ATOM 1053 C C . ALA A 1 130 ? 64.249 -28.259 1.843 1.00 18.83 133 ALA A C 1
ATOM 1054 O O . ALA A 1 130 ? 64.421 -27.705 2.950 1.00 17.10 133 ALA A O 1
ATOM 1056 N N . HIS A 1 131 ? 64.301 -29.581 1.643 1.00 17.39 134 HIS A N 1
ATOM 1057 C CA . HIS A 1 131 ? 64.525 -30.521 2.722 1.00 16.01 134 HIS A CA 1
ATOM 1058 C C . HIS A 1 131 ? 65.768 -31.372 2.423 1.00 17.05 134 HIS A C 1
ATOM 1059 O O . HIS A 1 131 ? 65.877 -31.943 1.332 1.00 19.32 134 HIS A O 1
ATOM 1066 N N . SER A 1 132 ? 66.685 -31.450 3.392 1.00 16.81 135 SER A N 1
ATOM 1067 C CA . SER A 1 132 ? 67.944 -32.131 3.216 1.00 17.80 135 SER A CA 1
ATOM 1068 C C . SER A 1 132 ? 68.449 -32.631 4.553 1.00 14.42 135 SER A C 1
ATOM 1069 O O . SER A 1 132 ? 68.383 -31.922 5.540 1.00 16.97 135 SER A O 1
ATOM 1072 N N . PRO A 1 133 ? 69.098 -33.801 4.602 1.00 18.81 136 PRO A N 1
ATOM 1073 C CA . PRO A 1 133 ? 69.750 -34.162 5.849 1.00 17.98 136 PRO A CA 1
ATOM 1074 C C . PRO A 1 133 ? 70.908 -33.232 6.229 1.00 17.95 136 PRO A C 1
ATOM 1075 O O . PRO A 1 133 ? 71.294 -33.175 7.383 1.00 19.11 136 PRO A O 1
ATOM 1079 N N . LEU A 1 134 ? 71.447 -32.455 5.278 1.00 19.43 137 LEU A N 1
ATOM 1080 C CA . LEU A 1 134 ? 72.444 -31.451 5.639 1.00 23.08 137 LEU A CA 1
ATOM 1081 C C . LEU A 1 134 ? 71.981 -30.450 6.682 1.00 21.90 137 LEU A C 1
ATOM 1082 O O . LEU A 1 134 ? 72.804 -29.978 7.469 1.00 25.17 137 LEU A O 1
ATOM 1087 N N . TRP A 1 135 ? 70.691 -30.084 6.723 1.00 18.37 138 TRP A N 1
ATOM 1088 C CA . TRP A 1 135 ? 70.147 -29.183 7.702 1.00 18.44 138 TRP A CA 1
ATOM 1089 C C . TRP A 1 135 ? 69.117 -29.869 8.586 1.00 17.83 138 TRP A C 1
ATOM 1090 O O . TRP A 1 135 ? 68.306 -29.280 9.219 1.00 18.62 138 TRP A O 1
ATOM 1101 N N . HIS A 1 136 ? 69.268 -31.211 8.688 1.00 17.38 139 HIS A N 1
ATOM 1102 C CA . HIS A 1 136 ? 68.616 -32.007 9.759 1.00 17.09 139 HIS A CA 1
ATOM 1103 C C . HIS A 1 136 ? 67.132 -32.304 9.475 1.00 16.42 139 HIS A C 1
ATOM 1104 O O . HIS A 1 136 ? 66.394 -32.692 10.372 1.00 18.16 139 HIS A O 1
ATOM 1111 N N . SER A 1 137 ? 66.735 -32.179 8.198 1.00 15.69 140 SER A N 1
ATOM 1112 C CA . SER A 1 137 ? 65.445 -32.595 7.805 1.00 17.49 140 SER A CA 1
ATOM 1113 C C . SER A 1 137 ? 65.362 -34.105 8.112 1.00 17.96 140 SER A C 1
ATOM 1114 O O . SER A 1 137 ? 66.391 -34.805 8.013 1.00 17.46 140 SER A O 1
ATOM 1117 N N . LEU A 1 138 ? 64.152 -34.586 8.377 1.00 18.95 141 LEU A N 1
ATOM 1118 C CA . LEU A 1 138 ? 63.971 -36.022 8.623 1.00 19.00 141 LEU A CA 1
ATOM 1119 C C . LEU A 1 138 ? 63.790 -36.725 7.287 1.00 18.34 141 LEU A C 1
ATOM 1120 O O . LEU A 1 138 ? 63.288 -36.152 6.332 1.00 17.13 141 LEU A O 1
ATOM 1125 N N . PRO A 1 139 ? 64.033 -38.050 7.214 1.00 20.00 142 PRO A N 1
ATOM 1126 C CA . PRO A 1 139 ? 63.753 -38.803 5.986 1.00 19.66 142 PRO A CA 1
ATOM 1127 C C . PRO A 1 139 ? 62.352 -38.627 5.462 1.00 16.53 142 PRO A C 1
ATOM 1128 O O . PRO A 1 139 ? 62.213 -38.458 4.225 1.00 18.92 142 PRO A O 1
ATOM 1132 N N . ARG A 1 140 ? 61.334 -38.541 6.322 1.00 17.17 143 ARG A N 1
ATOM 1133 C CA . ARG A 1 140 ? 59.984 -38.399 5.823 1.00 20.55 143 ARG A CA 1
ATOM 1134 C C . ARG A 1 140 ? 59.740 -37.042 5.175 1.00 19.95 143 ARG A C 1
ATOM 1135 O O . ARG A 1 140 ? 58.733 -36.834 4.559 1.00 20.13 143 ARG A O 1
ATOM 1143 N N . HIS A 1 141 ? 60.670 -36.097 5.362 1.00 18.39 144 HIS A N 1
ATOM 1144 C CA . HIS A 1 141 ? 60.550 -34.809 4.703 1.00 18.36 144 HIS A CA 1
ATOM 1145 C C . HIS A 1 141 ? 61.179 -34.785 3.309 1.00 19.11 144 HIS A C 1
ATOM 1146 O O . HIS A 1 141 ? 60.746 -33.983 2.463 1.00 19.99 144 HIS A O 1
ATOM 1153 N N . TYR A 1 142 ? 62.230 -35.552 3.076 1.00 18.79 145 TYR A N 1
ATOM 1154 C CA . TYR A 1 142 ? 62.936 -35.465 1.795 1.00 21.39 145 TYR A CA 1
ATOM 1155 C C . TYR A 1 142 ? 62.835 -36.713 0.897 1.00 24.92 145 TYR A C 1
ATOM 1156 O O . TYR A 1 142 ? 63.224 -36.632 -0.267 1.00 29.49 145 TYR A O 1
ATOM 1165 N N . VAL A 1 143 ? 62.403 -37.864 1.421 1.00 18.48 146 VAL A N 1
ATOM 1166 C CA . VAL A 1 143 ? 62.214 -39.113 0.657 1.00 20.48 146 VAL A CA 1
ATOM 1167 C C . VAL A 1 143 ? 60.708 -39.380 0.638 1.00 20.27 146 VAL A C 1
ATOM 1168 O O . VAL A 1 143 ? 60.058 -39.202 1.651 1.00 21.40 146 VAL A O 1
ATOM 1172 N N . GLY A 1 144 ? 60.171 -39.860 -0.482 1.00 19.12 147 GLY A N 1
ATOM 1173 C CA . GLY A 1 144 ? 58.771 -40.252 -0.552 1.00 20.49 147 GLY A CA 1
ATOM 1174 C C . GLY A 1 144 ? 57.822 -39.090 -0.466 1.00 20.80 147 GLY A C 1
ATOM 1175 O O . GLY A 1 144 ? 56.674 -39.250 0.018 1.00 21.08 147 GLY A O 1
ATOM 1176 N N . ARG A 1 145 ? 58.260 -37.909 -0.947 1.00 20.91 148 ARG A N 1
ATOM 1177 C CA . ARG A 1 145 ? 57.443 -36.730 -0.921 1.00 23.81 148 ARG A CA 1
ATOM 1178 C C . ARG A 1 145 ? 57.219 -36.159 -2.327 1.00 24.69 148 ARG A C 1
ATOM 1179 O O . ARG A 1 145 ? 56.725 -35.018 -2.437 1.00 25.34 148 ARG A O 1
ATOM 1187 N N . GLY A 1 146 ? 57.625 -36.890 -3.366 1.00 23.87 149 GLY A N 1
ATOM 1188 C CA . GLY A 1 146 ? 57.383 -36.490 -4.727 1.00 24.24 149 GLY A CA 1
ATOM 1189 C C . GLY A 1 146 ? 58.640 -35.945 -5.394 1.00 27.58 149 GLY A C 1
ATOM 1190 O O . GLY A 1 146 ? 59.645 -35.596 -4.738 1.00 22.20 149 GLY A O 1
ATOM 1191 N N . GLN A 1 147 ? 58.548 -35.800 -6.709 1.00 27.55 150 GLN A N 1
ATOM 1192 C CA . GLN A 1 147 ? 59.688 -35.496 -7.537 1.00 29.77 150 GLN A CA 1
ATOM 1193 C C . GLN A 1 147 ? 60.158 -34.053 -7.311 1.00 26.07 150 GLN A C 1
ATOM 1194 O O . GLN A 1 147 ? 61.361 -33.836 -7.389 1.00 27.49 150 GLN A O 1
ATOM 1200 N N . GLU A 1 148 ? 59.233 -33.107 -7.109 1.00 25.92 151 GLU A N 1
ATOM 1201 C CA . GLU A 1 148 ? 59.574 -31.682 -6.891 1.00 29.30 151 GLU A CA 1
ATOM 1202 C C . GLU A 1 148 ? 60.412 -31.522 -5.603 1.00 24.35 151 GLU A C 1
ATOM 1203 O O . GLU A 1 148 ? 61.448 -30.891 -5.630 1.00 23.86 151 GLU A O 1
ATOM 1209 N N . VAL A 1 149 ? 60.001 -32.168 -4.512 1.00 21.51 152 VAL A N 1
ATOM 1210 C CA . VAL A 1 149 ? 60.825 -32.122 -3.254 1.00 21.39 152 VAL A CA 1
ATOM 1211 C C . VAL A 1 149 ? 62.211 -32.708 -3.540 1.00 22.50 152 VAL A C 1
ATOM 1212 O O . VAL A 1 149 ? 63.259 -32.184 -3.111 1.00 19.61 152 VAL A O 1
ATOM 1216 N N . ALA A 1 150 ? 62.280 -33.876 -4.206 1.00 22.21 153 ALA A N 1
ATOM 1217 C CA . ALA A 1 150 ? 63.604 -34.508 -4.489 1.00 22.73 153 ALA A CA 1
ATOM 1218 C C . ALA A 1 150 ? 64.508 -33.601 -5.349 1.00 22.45 153 ALA A C 1
ATOM 1219 O O . ALA A 1 150 ? 65.724 -33.523 -5.141 1.00 23.29 153 ALA A O 1
ATOM 1221 N N . ASP A 1 151 ? 63.889 -32.943 -6.326 1.00 23.94 154 ASP A N 1
ATOM 1222 C CA . ASP A 1 151 ? 64.583 -32.106 -7.280 1.00 26.07 154 ASP A CA 1
ATOM 1223 C C . ASP A 1 151 ? 65.101 -30.833 -6.566 1.00 23.73 154 ASP A C 1
ATOM 1224 O O . ASP A 1 151 ? 66.241 -30.436 -6.770 1.00 24.55 154 ASP A O 1
ATOM 1229 N N . ARG A 1 152 ? 64.252 -30.211 -5.755 1.00 21.85 155 ARG A N 1
ATOM 1230 C CA . ARG A 1 152 ? 64.682 -29.028 -4.983 1.00 21.45 155 ARG A CA 1
ATOM 1231 C C . ARG A 1 152 ? 65.840 -29.362 -4.059 1.00 20.88 155 ARG A C 1
ATOM 1232 O O . ARG A 1 152 ? 66.827 -28.613 -3.967 1.00 21.21 155 ARG A O 1
ATOM 1240 N N . ARG A 1 153 ? 65.722 -30.505 -3.355 1.00 19.39 156 ARG A N 1
ATOM 1241 C CA . ARG A 1 153 ? 66.812 -30.958 -2.500 1.00 19.50 156 ARG A CA 1
ATOM 1242 C C . ARG A 1 153 ? 68.094 -31.081 -3.311 1.00 19.47 156 ARG A C 1
ATOM 1243 O O . ARG A 1 153 ? 69.189 -30.637 -2.895 1.00 17.91 156 ARG A O 1
ATOM 1251 N N . ALA A 1 154 ? 68.032 -31.826 -4.414 1.00 19.98 157 ALA A N 1
ATOM 1252 C CA . ALA A 1 154 ? 69.200 -32.132 -5.186 1.00 23.38 157 ALA A CA 1
ATOM 1253 C C . ALA A 1 154 ? 69.896 -30.840 -5.681 1.00 19.84 157 ALA A C 1
ATOM 1254 O O . ALA A 1 154 ? 71.102 -30.733 -5.591 1.00 19.57 157 ALA A O 1
ATOM 1256 N N . LYS A 1 155 ? 69.095 -29.896 -6.148 1.00 20.36 158 LYS A N 1
ATOM 1257 C CA . LYS A 1 155 ? 69.590 -28.637 -6.684 1.00 21.14 158 LYS A CA 1
ATOM 1258 C C . LYS A 1 155 ? 70.310 -27.857 -5.592 1.00 20.22 158 LYS A C 1
ATOM 1259 O O . LYS A 1 155 ? 71.351 -27.315 -5.839 1.00 20.19 158 LYS A O 1
ATOM 1265 N N . MET A 1 156 ? 69.708 -27.778 -4.408 1.00 18.38 159 MET A N 1
ATOM 1266 C CA . MET A 1 156 ? 70.271 -27.027 -3.284 1.00 19.97 159 MET A CA 1
ATOM 1267 C C . MET A 1 156 ? 71.594 -27.699 -2.867 1.00 19.70 159 MET A C 1
ATOM 1268 O O . MET A 1 156 ? 72.661 -27.045 -2.675 1.00 17.09 159 MET A O 1
ATOM 1273 N N . GLU A 1 157 ? 71.603 -29.046 -2.704 1.00 17.79 160 GLU A N 1
ATOM 1274 C CA . GLU A 1 157 ? 72.817 -29.748 -2.318 1.00 20.14 160 GLU A CA 1
ATOM 1275 C C . GLU A 1 157 ? 73.918 -29.604 -3.386 1.00 20.40 160 GLU A C 1
ATOM 1276 O O . GLU A 1 157 ? 75.084 -29.401 -3.062 1.00 20.00 160 GLU A O 1
ATOM 1282 N N . ASP A 1 158 ? 73.537 -29.584 -4.675 1.00 20.38 161 ASP A N 1
ATOM 1283 C CA . ASP A 1 158 ? 74.487 -29.471 -5.768 1.00 20.78 161 ASP A CA 1
ATOM 1284 C C . ASP A 1 158 ? 75.170 -28.081 -5.767 1.00 21.52 161 ASP A C 1
ATOM 1285 O O . ASP A 1 158 ? 76.401 -27.988 -5.956 1.00 20.15 161 ASP A O 1
ATOM 1290 N N . PHE A 1 159 ? 74.327 -27.064 -5.536 1.00 20.94 162 PHE A N 1
ATOM 1291 C CA . PHE A 1 159 ? 74.757 -25.684 -5.422 1.00 21.03 162 PHE A CA 1
ATOM 1292 C C . PHE A 1 159 ? 75.721 -25.489 -4.264 1.00 17.72 162 PHE A C 1
ATOM 1293 O O . PHE A 1 159 ? 76.845 -24.947 -4.382 1.00 19.06 162 PHE A O 1
ATOM 1301 N N . ILE A 1 160 ? 75.338 -26.009 -3.090 1.00 18.10 163 ILE A N 1
ATOM 1302 C CA . ILE A 1 160 ? 76.207 -25.917 -1.923 1.00 19.13 163 ILE A CA 1
ATOM 1303 C C . ILE A 1 160 ? 77.565 -26.532 -2.218 1.00 20.62 163 ILE A C 1
ATOM 1304 O O . ILE A 1 160 ? 78.605 -25.948 -1.856 1.00 19.54 163 ILE A O 1
ATOM 1309 N N . GLY A 1 161 ? 77.558 -27.712 -2.851 1.00 18.21 164 GLY A N 1
ATOM 1310 C CA . GLY A 1 161 ? 78.823 -28.363 -3.185 1.00 19.64 164 GLY A CA 1
ATOM 1311 C C . GLY A 1 161 ? 79.650 -27.612 -4.220 1.00 20.27 164 GLY A C 1
ATOM 1312 O O . GLY A 1 161 ? 80.842 -27.426 -4.046 1.00 25.47 164 GLY A O 1
ATOM 1313 N N . ALA A 1 162 ? 79.006 -27.140 -5.253 1.00 22.36 165 ALA A N 1
ATOM 1314 C CA . ALA A 1 162 ? 79.682 -26.458 -6.334 1.00 24.50 165 ALA A CA 1
ATOM 1315 C C . ALA A 1 162 ? 80.351 -25.184 -5.806 1.00 27.60 165 ALA A C 1
ATOM 1316 O O . ALA A 1 162 ? 81.435 -24.868 -6.241 1.00 28.85 165 ALA A O 1
ATOM 1318 N N . ARG A 1 163 ? 79.697 -24.484 -4.866 1.00 26.95 166 ARG A N 1
ATOM 1319 C CA . ARG A 1 163 ? 80.189 -23.200 -4.331 1.00 27.15 166 ARG A CA 1
ATOM 1320 C C . ARG A 1 163 ? 81.024 -23.365 -3.063 1.00 27.59 166 ARG A C 1
ATOM 1321 O O . ARG A 1 163 ? 81.469 -22.355 -2.490 1.00 26.12 166 ARG A O 1
ATOM 1329 N N . ARG A 1 164 ? 81.232 -24.635 -2.623 1.00 25.16 167 ARG A N 1
ATOM 1330 C CA . ARG A 1 164 ? 81.959 -25.011 -1.414 1.00 27.15 167 ARG A CA 1
ATOM 1331 C C . ARG A 1 164 ? 81.474 -24.196 -0.209 1.00 23.32 167 ARG A C 1
ATOM 1332 O O . ARG A 1 164 ? 82.267 -23.660 0.576 1.00 27.80 167 ARG A O 1
ATOM 1340 N N . LEU A 1 165 ? 80.166 -24.094 -0.070 1.00 20.61 168 LEU A N 1
ATOM 1341 C CA . LEU A 1 165 ? 79.544 -23.438 1.057 1.00 19.71 168 LEU A CA 1
ATOM 1342 C C . LEU A 1 165 ? 79.411 -24.378 2.259 1.00 22.37 168 LEU A C 1
ATOM 1343 O O . LEU A 1 165 ? 79.333 -25.603 2.104 1.00 23.88 168 LEU A O 1
ATOM 1348 N N . VAL A 1 166 ? 79.409 -23.783 3.450 1.00 20.75 169 VAL A N 1
ATOM 1349 C CA . VAL A 1 166 ? 79.364 -24.447 4.715 1.00 20.78 169 VAL A CA 1
ATOM 1350 C C . VAL A 1 166 ? 77.964 -24.275 5.284 1.00 22.49 169 VAL A C 1
ATOM 1351 O O . VAL A 1 166 ? 77.455 -23.163 5.367 1.00 18.55 169 VAL A O 1
ATOM 1355 N N . VAL A 1 167 ? 77.287 -25.369 5.605 1.00 19.08 170 VAL A N 1
ATOM 1356 C CA . VAL A 1 167 ? 76.056 -25.300 6.333 1.00 17.96 170 VAL A CA 1
ATOM 1357 C C . VAL A 1 167 ? 76.290 -25.283 7.835 1.00 21.43 170 VAL A C 1
ATOM 1358 O O . VAL A 1 167 ? 76.956 -26.179 8.377 1.00 21.59 170 VAL A O 1
ATOM 1362 N N . HIS A 1 168 ? 75.707 -24.287 8.527 1.00 19.21 171 HIS A N 1
ATOM 1363 C CA . HIS A 1 168 ? 75.955 -24.079 9.965 1.00 18.75 171 HIS A CA 1
ATOM 1364 C C . HIS A 1 168 ? 74.861 -24.651 10.868 1.00 19.70 171 HIS A C 1
ATOM 1365 O O . HIS A 1 168 ? 75.059 -24.779 12.100 1.00 21.70 171 HIS A O 1
ATOM 1372 N N . ASN A 1 169 ? 73.721 -25.053 10.294 1.00 18.70 172 ASN A N 1
ATOM 1373 C CA . ASN A 1 169 ? 72.652 -25.576 11.061 1.00 18.42 172 ASN A CA 1
ATOM 1374 C C . ASN A 1 169 ? 73.222 -26.786 11.847 1.00 18.27 172 ASN A C 1
ATOM 1375 O O . ASN A 1 169 ? 73.867 -27.638 11.245 1.00 20.82 172 ASN A O 1
ATOM 1380 N N . ALA A 1 170 ? 72.945 -26.781 13.128 1.00 23.42 173 ALA A N 1
ATOM 1381 C CA . ALA A 1 170 ? 73.498 -27.773 14.074 1.00 23.78 173 ALA A CA 1
ATOM 1382 C C . ALA A 1 170 ? 72.413 -28.780 14.418 1.00 22.22 173 ALA A C 1
ATOM 1383 O O . ALA A 1 170 ? 71.237 -28.493 14.595 1.00 22.10 173 ALA A O 1
ATOM 1385 N N . ASP A 1 171 ? 72.892 -30.013 14.649 1.00 25.82 174 ASP A N 1
ATOM 1386 C CA . ASP A 1 171 ? 72.003 -31.133 14.979 1.00 28.04 174 ASP A CA 1
ATOM 1387 C C . ASP A 1 171 ? 71.444 -30.917 16.382 1.00 27.65 174 ASP A C 1
ATOM 1388 O O . ASP A 1 171 ? 72.097 -30.287 17.224 1.00 28.08 174 ASP A O 1
ATOM 1393 N N . GLY A 1 172 ? 70.211 -31.370 16.612 1.00 27.05 175 GLY A N 1
ATOM 1394 C CA . GLY A 1 172 ? 69.632 -31.412 17.935 1.00 27.60 175 GLY A CA 1
ATOM 1395 C C . GLY A 1 172 ? 68.787 -30.206 18.302 1.00 28.10 175 GLY A C 1
ATOM 1396 O O . GLY A 1 172 ? 68.347 -30.085 19.426 1.00 29.32 175 GLY A O 1
ATOM 1397 N N . HIS A 1 173 ? 68.593 -29.276 17.352 1.00 24.05 176 HIS A N 1
ATOM 1398 C CA . HIS A 1 173 ? 67.791 -28.073 17.601 1.00 21.96 176 HIS A CA 1
ATOM 1399 C C . HIS A 1 173 ? 66.351 -28.200 17.116 1.00 24.00 176 HIS A C 1
ATOM 1400 O O . HIS A 1 173 ? 65.992 -29.128 16.376 1.00 23.96 176 HIS A O 1
ATOM 1407 N N . LEU A 1 174 ? 65.523 -27.246 17.506 1.00 23.00 177 LEU A N 1
ATOM 1408 C CA . LEU A 1 174 ? 64.105 -27.256 17.154 1.00 25.21 177 LEU A CA 1
ATOM 1409 C C . LEU A 1 174 ? 63.954 -27.204 15.628 1.00 22.76 177 LEU A C 1
ATOM 1410 O O . LEU A 1 174 ? 64.800 -26.603 14.961 1.00 22.21 177 LEU A O 1
ATOM 1415 N N . PRO A 1 175 ? 62.905 -27.800 15.037 1.00 23.53 178 PRO A N 1
ATOM 1416 C CA . PRO A 1 175 ? 62.561 -27.535 13.644 1.00 19.79 178 PRO A CA 1
ATOM 1417 C C . PRO A 1 175 ? 62.472 -26.019 13.380 1.00 20.99 178 PRO A C 1
ATOM 1418 O O . PRO A 1 175 ? 62.122 -25.240 14.250 1.00 19.72 178 PRO A O 1
ATOM 1422 N N . THR A 1 176 ? 62.777 -25.634 12.159 1.00 19.97 179 THR A N 1
ATOM 1423 C CA . THR A 1 176 ? 62.716 -24.182 11.832 1.00 20.06 179 THR A CA 1
ATOM 1424 C C . THR A 1 176 ? 61.331 -23.723 11.389 1.00 22.01 179 THR A C 1
ATOM 1425 O O . THR A 1 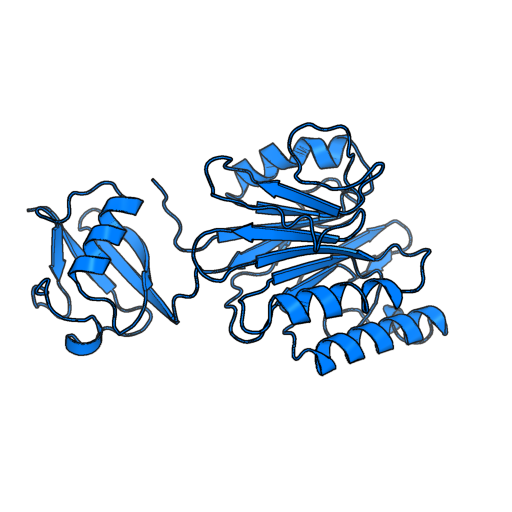176 ? 61.084 -22.493 11.273 1.00 19.52 179 THR A O 1
ATOM 1429 N N . PHE A 1 177 ? 60.406 -24.646 11.071 1.00 18.16 180 PHE A N 1
ATOM 1430 C CA . PHE A 1 177 ? 59.123 -24.294 10.535 1.00 20.51 180 PHE A CA 1
ATOM 1431 C C . PHE A 1 177 ? 58.058 -25.244 11.091 1.00 26.24 180 PHE A C 1
ATOM 1432 O O . PHE A 1 177 ? 58.165 -26.466 10.945 1.00 26.46 180 PHE A O 1
ATOM 1440 N N . SER A 1 178 ? 57.088 -24.690 11.807 1.00 23.08 181 SER A N 1
ATOM 1441 C CA . SER A 1 178 ? 56.101 -25.477 12.497 1.00 32.22 181 SER A CA 1
ATOM 1442 C C . SER A 1 178 ? 54.719 -24.969 12.128 1.00 47.94 181 SER A C 1
ATOM 1443 O O . SER A 1 178 ? 54.371 -23.845 12.563 1.00 47.54 181 SER A O 1
ATOM 1446 N N . THR A 1 179 ? 53.975 -25.777 11.353 1.00 52.70 182 THR A N 1
ATOM 1447 C CA . THR A 1 179 ? 52.547 -25.521 11.048 1.00 59.36 182 THR A CA 1
ATOM 1448 C C . THR A 1 179 ? 51.659 -26.662 11.582 1.00 62.00 182 THR A C 1
ATOM 1449 O O . THR A 1 179 ? 52.115 -27.502 12.346 1.00 57.74 182 THR A O 1
ATOM 1453 N N . ALA A 1 180 ? 50.380 -26.660 11.172 1.00 71.37 183 ALA A N 1
ATOM 1454 C CA . ALA A 1 180 ? 49.393 -27.715 11.485 1.00 68.28 183 ALA A CA 1
ATOM 1455 C C . ALA A 1 180 ? 49.666 -28.990 10.670 1.00 66.51 183 ALA A C 1
ATOM 1456 O O . ALA A 1 180 ? 49.295 -30.079 11.108 1.00 62.17 183 ALA A O 1
ATOM 1458 N N . ASN A 1 181 ? 50.321 -28.868 9.507 1.00 62.50 184 ASN A N 1
ATOM 1459 C CA . ASN A 1 181 ? 50.720 -30.066 8.729 1.00 65.52 184 ASN A CA 1
ATOM 1460 C C . ASN A 1 181 ? 51.916 -30.799 9.370 1.00 61.29 184 ASN A C 1
ATOM 1461 O O . ASN A 1 181 ? 52.143 -31.971 9.074 1.00 55.34 184 ASN A O 1
ATOM 1466 N N . GLY A 1 182 ? 52.663 -30.142 10.269 1.00 47.80 185 GLY A N 1
ATOM 1467 C CA . GLY A 1 182 ? 53.846 -30.744 10.863 1.00 39.30 185 GLY A CA 1
ATOM 1468 C C . GLY A 1 182 ? 54.990 -29.737 11.008 1.00 35.48 185 GLY A C 1
ATOM 1469 O O . GLY A 1 182 ? 54.803 -28.547 10.873 1.00 41.73 185 GLY A O 1
ATOM 1470 N N . GLU A 1 183 ? 56.136 -30.257 11.416 1.00 33.37 186 GLU A N 1
ATOM 1471 C CA . GLU A 1 183 ? 57.341 -29.497 11.712 1.00 31.16 186 GLU A CA 1
ATOM 1472 C C . GLU A 1 183 ? 58.369 -29.858 10.651 1.00 32.10 186 GLU A C 1
ATOM 1473 O O . GLU A 1 183 ? 58.478 -31.017 10.275 1.00 31.96 186 GLU A O 1
ATOM 1479 N N . SER A 1 184 ? 59.083 -28.860 10.131 1.00 21.63 187 SER A N 1
ATOM 1480 C CA . SER A 1 184 ? 60.057 -29.072 9.108 1.00 19.80 187 SER A CA 1
ATOM 1481 C C . SER A 1 184 ? 61.301 -28.182 9.348 1.00 18.89 187 SER A C 1
ATOM 1482 O O . SER A 1 184 ? 61.293 -27.348 10.264 1.00 18.47 187 SER A O 1
ATOM 1485 N N . TYR A 1 185 ? 62.326 -28.442 8.549 1.00 17.47 188 TYR A N 1
ATOM 1486 C CA . TYR A 1 185 ? 63.635 -27.841 8.587 1.00 16.86 188 TYR A CA 1
ATOM 1487 C C . TYR A 1 185 ? 63.925 -27.319 7.176 1.00 18.10 188 TYR A C 1
ATOM 1488 O O . TYR A 1 185 ? 64.374 -28.069 6.323 1.00 18.32 188 TYR A O 1
ATOM 1497 N N . VAL A 1 186 ? 63.672 -26.013 6.944 1.00 16.48 189 VAL A N 1
ATOM 1498 C CA . VAL A 1 186 ? 63.829 -25.436 5.602 1.00 16.75 189 VAL A CA 1
ATOM 1499 C C . VAL A 1 186 ? 64.654 -24.136 5.611 1.00 17.44 189 VAL A C 1
ATOM 1500 O O . VAL A 1 186 ? 65.009 -23.668 4.584 1.00 17.84 189 VAL A O 1
ATOM 1504 N N . ASP A 1 187 ? 64.955 -23.627 6.784 1.00 16.77 190 ASP A N 1
ATOM 1505 C CA . ASP A 1 187 ? 65.749 -22.366 6.982 1.00 17.06 190 ASP A CA 1
ATOM 1506 C C . ASP A 1 187 ? 67.194 -22.759 7.202 1.00 18.76 190 ASP A C 1
ATOM 1507 O O . ASP A 1 187 ? 67.519 -23.532 8.118 1.00 19.90 190 ASP A O 1
ATOM 1512 N N . VAL A 1 188 ? 68.059 -22.284 6.326 1.00 18.02 191 VAL A N 1
ATOM 1513 C CA . VAL A 1 188 ? 69.413 -22.688 6.272 1.00 16.76 191 VAL A CA 1
ATOM 1514 C C . VAL A 1 188 ? 70.350 -21.487 6.471 1.00 19.38 191 VAL A C 1
ATOM 1515 O O . VAL A 1 188 ? 70.148 -20.402 5.869 1.00 18.49 191 VAL A O 1
ATOM 1519 N N . THR A 1 189 ? 71.391 -21.705 7.267 1.00 15.88 192 THR A N 1
ATOM 1520 C CA . THR A 1 189 ? 72.447 -20.726 7.496 1.00 18.18 192 THR A CA 1
ATOM 1521 C C . THR A 1 189 ? 73.719 -21.220 6.816 1.00 19.37 192 THR A C 1
ATOM 1522 O O . THR A 1 189 ? 74.320 -22.240 7.201 1.00 18.85 192 THR A O 1
ATOM 1526 N N . LEU A 1 190 ? 74.150 -20.558 5.760 1.00 16.94 193 LEU A N 1
ATOM 1527 C CA . LEU A 1 190 ? 75.340 -20.937 4.998 1.00 18.85 193 LEU A CA 1
ATOM 1528 C C . LEU A 1 190 ? 76.405 -19.864 5.119 1.00 22.40 193 LEU A C 1
ATOM 1529 O O . LEU A 1 190 ? 76.078 -18.688 5.371 1.00 20.63 193 LEU A O 1
ATOM 1534 N N . SER A 1 191 ? 77.635 -20.269 4.871 1.00 18.22 194 SER A N 1
ATOM 1535 C CA . SER A 1 191 ? 78.729 -19.275 4.663 1.00 19.34 194 SER A CA 1
ATOM 1536 C C . SER A 1 191 ? 79.715 -19.795 3.651 1.00 21.07 194 SER A C 1
ATOM 1537 O O . SER A 1 191 ? 79.794 -21.033 3.345 1.00 21.47 194 SER A O 1
ATOM 1540 N N . THR A 1 192 ? 80.571 -18.882 3.159 1.00 21.54 195 THR A N 1
ATOM 1541 C CA . THR A 1 192 ? 81.777 -19.241 2.494 1.00 21.94 195 THR A CA 1
ATOM 1542 C C . THR A 1 192 ? 82.748 -19.852 3.508 1.00 22.68 195 THR A C 1
ATOM 1543 O O . THR A 1 192 ? 82.615 -19.693 4.729 1.00 23.50 195 THR A O 1
ATOM 1547 N N . ARG A 1 193 ? 83.731 -20.581 2.977 1.00 28.45 196 ARG A N 1
ATOM 1548 C CA . ARG A 1 193 ? 84.738 -21.293 3.757 1.00 32.52 196 ARG A CA 1
ATOM 1549 C C . ARG A 1 193 ? 85.477 -20.283 4.615 1.00 35.65 196 ARG A C 1
ATOM 1550 O O . ARG A 1 193 ? 85.811 -19.191 4.144 1.00 39.52 196 ARG A O 1
ATOM 1552 N N . GLY A 1 194 ? 85.746 -20.640 5.862 1.00 38.18 197 GLY A N 1
ATOM 1553 C CA . GLY A 1 194 ? 86.564 -19.802 6.667 1.00 45.06 197 GLY A CA 1
ATOM 1554 C C . GLY A 1 194 ? 85.780 -18.810 7.514 1.00 45.88 197 GLY A C 1
ATOM 1555 O O . GLY A 1 194 ? 86.365 -18.295 8.434 1.00 43.62 197 GLY A O 1
ATOM 1556 N N . VAL A 1 195 ? 84.492 -18.518 7.215 1.00 36.84 198 VAL A N 1
ATOM 1557 C CA . VAL A 1 195 ? 83.702 -17.710 8.141 1.00 30.90 198 VAL A CA 1
ATOM 1558 C C . VAL A 1 195 ? 83.455 -18.533 9.410 1.00 29.89 198 VAL A C 1
ATOM 1559 O O . VAL A 1 195 ? 82.903 -19.599 9.298 1.00 37.62 198 VAL A O 1
ATOM 1563 N N . ARG A 1 196 ? 83.792 -17.976 10.579 1.00 32.66 199 ARG A N 1
ATOM 1564 C CA . ARG A 1 196 ? 83.520 -18.590 11.899 1.00 34.60 199 ARG A CA 1
ATOM 1565 C C . ARG A 1 196 ? 82.082 -18.267 12.329 1.00 33.15 199 ARG A C 1
ATOM 1566 O O . ARG A 1 196 ? 81.767 -17.142 12.638 1.00 31.98 199 ARG A O 1
ATOM 1568 N N . VAL A 1 197 ? 81.199 -19.267 12.328 1.00 27.94 200 VAL A N 1
ATOM 1569 C CA . VAL A 1 197 ? 79.869 -19.089 12.873 1.00 30.93 200 VAL A CA 1
ATOM 1570 C C . VAL A 1 197 ? 79.792 -19.856 14.195 1.00 35.76 200 VAL A C 1
ATOM 1571 O O . VAL A 1 197 ? 80.062 -21.029 14.263 1.00 40.02 200 VAL A O 1
ATOM 1575 N N . SER A 1 198 ? 79.411 -19.147 15.239 1.00 27.97 201 SER A N 1
ATOM 1576 C CA . SER A 1 198 ? 79.382 -19.628 16.617 1.00 30.95 201 SER A CA 1
ATOM 1577 C C . SER A 1 198 ? 77.967 -19.614 17.173 1.00 27.32 201 SER A C 1
ATOM 1578 O O . SER A 1 198 ? 77.109 -18.770 16.841 1.00 25.42 201 SER A O 1
ATOM 1581 N N . GLU A 1 199 ? 77.699 -20.529 18.124 1.00 25.89 202 GLU A N 1
ATOM 1582 C CA . GLU A 1 199 ? 76.528 -20.504 18.987 1.00 29.17 202 GLU A CA 1
ATOM 1583 C C . GLU A 1 199 ? 75.210 -20.538 18.186 1.00 24.34 202 GLU A C 1
ATOM 1584 O O . GLU A 1 199 ? 74.239 -19.982 18.591 1.00 23.92 202 GLU A O 1
ATOM 1590 N N . TRP A 1 200 ? 75.211 -21.238 17.064 1.00 23.14 203 TRP A N 1
ATOM 1591 C CA . TRP A 1 200 ? 73.998 -21.357 16.270 1.00 22.01 203 TRP A CA 1
ATOM 1592 C C . TRP A 1 200 ? 72.877 -22.092 17.015 1.00 25.46 203 TRP A C 1
ATOM 1593 O O . TRP A 1 200 ? 73.126 -23.144 17.655 1.00 23.22 203 TRP A O 1
ATOM 1604 N N . ARG A 1 201 ? 71.676 -21.529 17.046 1.00 20.84 204 ARG A N 1
ATOM 1605 C CA . ARG A 1 201 ? 70.554 -22.143 17.698 1.00 23.37 204 ARG A CA 1
ATOM 1606 C C . ARG A 1 201 ? 69.221 -21.676 17.135 1.00 23.27 204 ARG A C 1
ATOM 1607 O O . ARG A 1 201 ? 69.135 -20.623 16.462 1.00 21.13 204 ARG A O 1
ATOM 1615 N N . VAL A 1 202 ? 68.185 -22.503 17.328 1.00 21.70 205 VAL A N 1
ATOM 1616 C CA . VAL A 1 202 ? 66.879 -22.203 16.928 1.00 19.33 205 VAL A CA 1
ATOM 1617 C C . VAL A 1 202 ? 66.153 -21.842 18.204 1.00 23.60 205 VAL A C 1
ATOM 1618 O O . VAL A 1 202 ? 66.310 -22.583 19.219 1.00 23.88 205 VAL A O 1
ATOM 1622 N N . THR A 1 203 ? 65.371 -20.764 18.176 1.00 22.28 206 THR A N 1
ATOM 1623 C CA . THR A 1 203 ? 64.696 -20.191 19.363 1.00 24.01 206 THR A CA 1
ATOM 1624 C C . THR A 1 203 ? 63.203 -20.079 19.138 1.00 26.52 206 THR A C 1
ATOM 1625 O O . THR A 1 203 ? 62.740 -20.101 18.013 1.00 24.41 206 THR A O 1
ATOM 1629 N N . ASN A 1 204 ? 62.436 -19.839 20.223 1.00 23.11 207 ASN A N 1
ATOM 1630 C CA . ASN A 1 204 ? 61.014 -19.670 20.162 1.00 24.56 207 ASN A CA 1
ATOM 1631 C C . ASN A 1 204 ? 60.550 -18.199 20.369 1.00 25.09 207 ASN A C 1
ATOM 1632 O O . ASN A 1 204 ? 59.369 -17.965 20.618 1.00 29.77 207 ASN A O 1
ATOM 1637 N N . GLU A 1 205 ? 61.425 -17.218 20.132 1.00 26.56 208 GLU A N 1
ATOM 1638 C CA . GLU A 1 205 ? 61.108 -15.792 20.443 1.00 28.13 208 GLU A CA 1
ATOM 1639 C C . GLU A 1 205 ? 60.013 -15.222 19.534 1.00 30.13 208 GLU A C 1
ATOM 1640 O O . GLU A 1 205 ? 59.217 -14.362 19.961 1.00 30.47 208 GLU A O 1
ATOM 1646 N N . SER A 1 206 ? 59.918 -15.695 18.277 1.00 26.48 209 SER A N 1
ATOM 1647 C CA . SER A 1 206 ? 59.078 -15.097 17.301 1.00 25.41 209 SER A CA 1
ATOM 1648 C C . SER A 1 206 ? 57.673 -15.684 17.333 1.00 26.70 209 SER A C 1
ATOM 1649 O O . SER A 1 206 ? 57.473 -16.875 17.562 1.00 28.31 209 SER A O 1
ATOM 1652 N N . SER A 1 207 ? 56.709 -14.858 16.968 1.00 23.27 210 SER A N 1
ATOM 1653 C CA . SER A 1 207 ? 55.350 -15.315 16.808 1.00 24.48 210 SER A CA 1
ATOM 1654 C C . SER A 1 207 ? 55.063 -15.960 15.434 1.00 25.84 210 SER A C 1
ATOM 1655 O O . SER A 1 207 ? 53.981 -16.499 15.163 1.00 27.70 210 SER A O 1
ATOM 1658 N N . SER A 1 208 ? 56.059 -15.982 14.553 1.00 24.31 211 SER A N 1
ATOM 1659 C CA . SER A 1 208 ? 55.897 -16.589 13.267 1.00 24.35 211 SER A CA 1
ATOM 1660 C C . SER A 1 208 ? 55.770 -18.113 13.433 1.00 25.54 211 SER A C 1
ATOM 1661 O O . SER A 1 208 ? 56.161 -18.683 14.462 1.00 24.07 211 SER A O 1
ATOM 1664 N N . ASP A 1 209 ? 55.262 -18.763 12.390 1.00 26.71 212 ASP A N 1
ATOM 1665 C CA . ASP A 1 209 ? 55.283 -20.251 12.291 1.00 26.03 212 ASP A CA 1
ATOM 1666 C C . ASP A 1 209 ? 56.729 -20.736 12.066 1.00 24.71 212 ASP A C 1
ATOM 1667 O O . ASP A 1 209 ? 57.117 -21.812 12.494 1.00 24.39 212 ASP A O 1
ATOM 1672 N N . HIS A 1 210 ? 57.572 -19.883 11.482 1.00 20.03 213 HIS A N 1
ATOM 1673 C CA . HIS A 1 210 ? 58.976 -20.179 11.434 1.00 19.11 213 HIS A CA 1
ATOM 1674 C C . HIS A 1 210 ? 59.564 -19.806 12.783 1.00 19.19 213 HIS A C 1
ATOM 1675 O O . HIS A 1 210 ? 59.028 -18.938 13.497 1.00 21.84 213 HIS A O 1
ATOM 1682 N N . ARG A 1 211 ? 60.685 -20.413 13.107 1.00 19.19 214 ARG A N 1
ATOM 1683 C CA . ARG A 1 211 ? 61.395 -20.116 14.289 1.00 20.70 214 ARG A CA 1
ATOM 1684 C C . ARG A 1 211 ? 62.636 -19.274 13.992 1.00 20.10 214 ARG A C 1
ATOM 1685 O O . ARG A 1 211 ? 63.439 -19.530 13.110 1.00 24.43 214 ARG A O 1
ATOM 1693 N N . LEU A 1 212 ? 62.931 -18.358 14.917 1.00 19.56 215 LEU A N 1
ATOM 1694 C CA . LEU A 1 212 ? 64.055 -17.490 14.802 1.00 20.88 215 LEU A CA 1
ATOM 1695 C C . LEU A 1 212 ? 65.343 -18.233 15.060 1.00 21.78 215 LEU A C 1
ATOM 1696 O O . LEU A 1 212 ? 65.492 -18.854 16.141 1.00 24.35 215 LEU A O 1
ATOM 1701 N N . ILE A 1 213 ? 66.251 -18.171 14.099 1.00 17.46 216 ILE A N 1
ATOM 1702 C CA . ILE A 1 213 ? 67.562 -18.672 14.215 1.00 19.82 216 ILE A CA 1
ATOM 1703 C C . ILE A 1 213 ? 68.421 -17.539 14.748 1.00 21.74 216 ILE A C 1
ATOM 1704 O O . ILE A 1 213 ? 68.292 -16.417 14.268 1.00 21.63 216 ILE A O 1
ATOM 1709 N N . VAL A 1 214 ? 69.354 -17.862 15.657 1.00 19.78 217 VAL A N 1
ATOM 1710 C CA . VAL A 1 214 ? 70.337 -16.933 16.151 1.00 21.39 217 VAL A CA 1
ATOM 1711 C C . VAL A 1 214 ? 71.734 -17.545 16.111 1.00 22.21 217 VAL A C 1
ATOM 1712 O O . VAL A 1 214 ? 71.937 -18.747 16.319 1.00 20.61 217 VAL A O 1
ATOM 1716 N N . PHE A 1 215 ? 72.746 -16.725 15.806 1.00 19.61 218 PHE A N 1
ATOM 1717 C CA . PHE A 1 215 ? 74.180 -17.173 15.765 1.00 21.18 218 PHE A CA 1
ATOM 1718 C C . PHE A 1 215 ? 75.108 -15.958 15.879 1.00 23.06 218 PHE A C 1
ATOM 1719 O O . PHE A 1 215 ? 74.665 -14.821 15.735 1.00 24.90 218 PHE A O 1
ATOM 1727 N N . GLY A 1 216 ? 76.391 -16.220 16.070 1.00 24.32 219 GLY A N 1
ATOM 1728 C CA . GLY A 1 216 ? 77.380 -15.162 16.079 1.00 25.94 219 GLY A CA 1
ATOM 1729 C C . GLY A 1 216 ? 78.318 -15.303 14.918 1.00 25.68 219 GLY A C 1
ATOM 1730 O O . GLY A 1 216 ? 78.540 -16.386 14.430 1.00 25.36 219 GLY A O 1
ATOM 1731 N N . VAL A 1 217 ? 78.874 -14.178 14.460 1.00 21.19 220 VAL A N 1
ATOM 1732 C CA . VAL A 1 217 ? 79.863 -14.150 13.412 1.00 26.99 220 VAL A CA 1
ATOM 1733 C C . VAL A 1 217 ? 80.948 -13.156 13.839 1.00 32.27 220 VAL A C 1
ATOM 1734 O O . VAL A 1 217 ? 80.595 -12.133 14.389 1.00 30.95 220 VAL A O 1
ATOM 1738 N N . GLY A 1 218 ? 82.212 -13.434 13.547 1.00 41.53 221 GLY A N 1
ATOM 1739 C CA . GLY A 1 218 ? 83.298 -12.424 13.781 1.00 52.45 221 GLY A CA 1
ATOM 1740 C C . GLY A 1 218 ? 83.590 -11.485 12.590 1.00 58.27 221 GLY A C 1
ATOM 1741 O O . GLY A 1 218 ? 82.981 -11.556 11.484 1.00 52.06 221 GLY A O 1
ATOM 1742 N N . GLY A 1 219 ? 84.579 -10.600 12.808 1.00 58.75 222 GLY A N 1
ATOM 1743 C CA . GLY A 1 219 ? 85.055 -9.607 11.814 1.00 64.29 222 GLY A CA 1
ATOM 1744 C C . GLY A 1 219 ? 86.254 -10.096 11.002 1.00 67.44 222 GLY A C 1
ATOM 1745 O O . GLY A 1 219 ? 86.861 -9.312 10.250 1.00 64.11 222 GLY A O 1
ATOM 1746 N N . GLY A 1 220 ? 86.603 -11.384 11.158 1.00 63.35 223 GLY A N 1
ATOM 1747 C CA . GLY A 1 220 ? 87.645 -12.035 10.370 1.00 69.34 223 GLY A CA 1
ATOM 1748 C C . GLY A 1 220 ? 88.823 -12.501 11.215 1.00 68.05 223 GLY A C 1
ATOM 1749 O O . GLY A 1 220 ? 89.654 -13.273 10.725 1.00 71.74 223 GLY A O 1
ATOM 1750 N N . GLY A 1 221 ? 88.905 -12.014 12.461 0.50 61.82 224 GLY A N 1
ATOM 1751 C CA . GLY A 1 221 ? 89.918 -12.427 13.419 0.50 58.12 224 GLY A CA 1
ATOM 1752 C C . GLY A 1 221 ? 90.077 -13.937 13.428 0.50 57.15 224 GLY A C 1
ATOM 1753 O O . GLY A 1 221 ? 89.096 -14.670 13.446 0.50 61.72 224 GLY A O 1
ATOM 1754 N N . SER A 1 222 ? 91.326 -14.400 13.381 0.50 55.09 225 SER A N 1
ATOM 1755 C CA . SER A 1 222 ? 91.611 -15.824 13.436 0.50 56.55 225 SER A CA 1
ATOM 1756 C C . SER A 1 222 ? 91.456 -16.326 14.880 0.50 52.51 225 SER A C 1
ATOM 1757 O O . SER A 1 222 ? 91.052 -17.458 15.106 0.50 52.11 225 SER A O 1
ATOM 1760 N N . MET A 1 223 ? 91.752 -15.467 15.860 0.50 49.26 226 MET A N 1
ATOM 1761 C CA . MET A 1 223 ? 91.749 -15.903 17.248 0.50 47.25 226 MET A CA 1
ATOM 1762 C C . MET A 1 223 ? 91.102 -14.853 18.158 0.50 44.09 226 MET A C 1
ATOM 1763 O O . MET A 1 223 ? 91.120 -13.654 17.868 0.50 48.22 226 MET A O 1
ATOM 1768 N N . GLN A 1 224 ? 90.534 -15.353 19.259 0.50 41.44 227 GLN A N 1
ATOM 1769 C CA . GLN A 1 224 ? 89.974 -14.582 20.353 0.50 43.81 227 GLN A CA 1
ATOM 1770 C C . GLN A 1 224 ? 90.964 -14.584 21.535 0.50 40.57 227 GLN A C 1
ATOM 1771 O O . GLN A 1 224 ? 91.622 -15.585 21.827 0.50 38.72 227 GLN A O 1
ATOM 1777 N N . ILE A 1 225 ? 91.070 -13.447 22.219 0.50 38.25 228 ILE A N 1
ATOM 1778 C CA . ILE A 1 225 ? 91.789 -13.378 23.488 0.50 38.57 228 ILE A CA 1
ATOM 1779 C C . ILE A 1 225 ? 90.900 -12.670 24.517 0.50 39.61 228 ILE A C 1
ATOM 1780 O O . ILE A 1 225 ? 90.032 -11.871 24.147 0.50 40.22 228 ILE A O 1
ATOM 1785 N N . PHE A 1 226 ? 91.141 -12.973 25.800 0.50 37.12 229 PHE A N 1
ATOM 1786 C CA . PHE A 1 226 ? 90.408 -12.381 26.908 0.50 38.50 229 PHE A CA 1
ATOM 1787 C C . PHE A 1 226 ? 91.304 -11.357 27.618 0.50 38.22 229 PHE A C 1
ATOM 1788 O O . PHE A 1 226 ? 92.397 -11.689 28.022 0.50 34.04 229 PHE A O 1
ATOM 1796 N N . VAL A 1 227 ? 90.835 -10.111 27.756 0.50 34.10 230 VAL A N 1
ATOM 1797 C CA . VAL A 1 227 ? 91.586 -9.115 28.524 0.50 33.89 230 VAL A CA 1
ATOM 1798 C C . VAL A 1 227 ? 90.834 -8.858 29.833 0.50 33.28 230 VAL A C 1
ATOM 1799 O O . VAL A 1 227 ? 89.684 -8.499 29.804 0.50 27.70 230 VAL A O 1
ATOM 1803 N N . LYS A 1 228 ? 91.504 -9.058 30.970 0.50 33.97 231 LYS A N 1
ATOM 1804 C CA . LYS A 1 228 ? 90.833 -9.105 32.260 0.50 36.73 231 LYS A CA 1
ATOM 1805 C C . LYS A 1 228 ? 91.313 -7.938 33.137 0.50 36.95 231 LYS A C 1
ATOM 1806 O O . LYS A 1 228 ? 92.525 -7.728 33.283 0.50 34.25 231 LYS A O 1
ATOM 1812 N N . THR A 1 229 ? 90.363 -7.201 33.727 0.50 33.30 232 THR A N 1
ATOM 1813 C CA . THR A 1 229 ? 90.685 -6.194 34.746 0.50 32.55 232 THR A CA 1
ATOM 1814 C C . THR A 1 229 ? 90.653 -6.836 36.133 0.50 31.76 232 THR A C 1
ATOM 1815 O O . THR A 1 229 ? 90.144 -7.942 36.321 0.50 34.95 232 THR A O 1
ATOM 1819 N N . LEU A 1 230 ? 91.167 -6.107 37.122 0.50 33.16 233 LEU A N 1
ATOM 1820 C CA . LEU A 1 230 ? 91.241 -6.637 38.482 0.50 36.71 233 LEU A CA 1
ATOM 1821 C C . LEU A 1 230 ? 89.887 -6.504 39.202 0.50 37.64 233 LEU A C 1
ATOM 1822 O O . LEU A 1 230 ? 89.675 -7.132 40.251 0.50 45.47 233 LEU A O 1
ATOM 1827 N N . THR A 1 231 ? 88.956 -5.741 38.617 0.50 38.51 234 THR A N 1
ATOM 1828 C CA . THR A 1 231 ? 87.568 -5.664 39.118 0.50 36.52 234 THR A CA 1
ATOM 1829 C C . THR A 1 231 ? 86.665 -6.722 38.454 0.50 39.33 234 THR A C 1
ATOM 1830 O O . THR A 1 231 ? 85.426 -6.687 38.640 0.50 31.91 234 THR A O 1
ATOM 1834 N N . GLY A 1 232 ? 87.273 -7.631 37.670 0.50 36.94 235 GLY A N 1
ATOM 1835 C CA . GLY A 1 232 ? 86.616 -8.876 37.181 0.50 38.87 235 GLY A CA 1
ATOM 1836 C C . GLY A 1 232 ? 85.920 -8.734 35.829 0.50 37.18 235 GLY A C 1
ATOM 1837 O O . GLY A 1 232 ? 85.331 -9.684 35.339 0.50 39.88 235 GLY A O 1
ATOM 1838 N N . LYS A 1 233 ? 86.015 -7.556 35.215 0.50 36.79 236 LYS A N 1
ATOM 1839 C CA . LYS A 1 233 ? 85.482 -7.294 33.872 0.50 38.65 236 LYS A CA 1
ATOM 1840 C C . LYS A 1 233 ? 86.410 -7.885 32.802 0.50 35.57 236 LYS A C 1
ATOM 1841 O O . LYS A 1 233 ? 87.643 -7.693 32.820 0.50 32.57 236 LYS A O 1
ATOM 1847 N N . THR A 1 234 ? 85.801 -8.614 31.865 0.50 35.61 237 THR A N 1
ATOM 1848 C CA . THR A 1 234 ? 86.540 -9.250 30.782 0.50 33.42 237 THR A CA 1
ATOM 1849 C C . THR A 1 234 ? 86.118 -8.613 29.463 0.50 32.40 237 THR A C 1
ATOM 1850 O O . THR A 1 234 ? 84.938 -8.571 29.156 0.50 26.28 237 THR A O 1
ATOM 1854 N N . ILE A 1 235 ? 87.108 -8.132 28.709 0.50 35.24 238 ILE A N 1
ATOM 1855 C CA . ILE A 1 235 ? 86.901 -7.631 27.373 0.50 36.71 238 ILE A CA 1
ATOM 1856 C C . ILE A 1 235 ? 87.377 -8.716 26.404 0.50 37.84 238 ILE A C 1
ATOM 1857 O O . ILE A 1 235 ? 88.561 -8.999 26.347 0.50 36.00 238 ILE A O 1
ATOM 1862 N N . THR A 1 236 ? 86.443 -9.302 25.647 0.50 37.77 239 THR A N 1
ATOM 1863 C CA . THR A 1 236 ? 86.781 -10.367 24.690 0.50 38.78 239 THR A CA 1
ATOM 1864 C C . THR A 1 236 ? 87.086 -9.700 23.345 0.50 39.81 239 THR A C 1
ATOM 1865 O O . THR A 1 236 ? 86.430 -8.739 22.947 0.50 37.63 239 THR A O 1
ATOM 1869 N N . LEU A 1 237 ? 88.131 -10.179 22.671 0.50 42.28 240 LEU A N 1
ATOM 1870 C CA . LEU A 1 237 ? 88.700 -9.453 21.548 0.50 45.00 240 LEU A CA 1
ATOM 1871 C C . LEU A 1 237 ? 89.048 -10.416 20.404 0.50 47.26 240 LEU A C 1
ATOM 1872 O O . LEU A 1 237 ? 89.842 -11.345 20.586 0.50 44.81 240 LEU A O 1
ATOM 1877 N N . GLU A 1 238 ? 88.459 -10.168 19.228 0.50 47.35 241 GLU A N 1
ATOM 1878 C CA . GLU A 1 238 ? 88.856 -10.846 17.994 0.50 50.35 241 GLU A CA 1
ATOM 1879 C C . GLU A 1 238 ? 90.164 -10.206 17.510 0.50 46.48 241 GLU A C 1
ATOM 1880 O O . GLU A 1 238 ? 90.266 -8.984 17.408 0.50 46.43 241 GLU A O 1
ATOM 1886 N N . VAL A 1 239 ? 91.161 -11.040 17.202 0.50 47.05 242 VAL A N 1
ATOM 1887 C CA . VAL A 1 239 ? 92.505 -10.541 17.017 0.50 47.24 242 VAL A CA 1
ATOM 1888 C C . VAL A 1 239 ? 93.316 -11.511 16.130 0.50 48.36 242 VAL A C 1
ATOM 1889 O O . VAL A 1 239 ? 92.897 -12.650 15.876 0.50 42.69 242 VAL A O 1
ATOM 1893 N N . GLU A 1 240 ? 94.455 -11.019 15.621 0.50 49.11 243 GLU A N 1
ATOM 1894 C CA . GLU A 1 240 ? 95.377 -11.771 14.751 0.50 52.97 243 GLU A CA 1
ATOM 1895 C C . GLU A 1 240 ? 96.725 -11.936 15.449 0.50 53.39 243 GLU A C 1
ATOM 1896 O O . GLU A 1 240 ? 97.200 -11.004 16.100 0.50 52.46 243 GLU A O 1
ATOM 1902 N N . PRO A 1 241 ? 97.403 -13.101 15.301 0.50 54.13 244 PRO A N 1
ATOM 1903 C CA . PRO A 1 241 ? 98.711 -13.318 15.922 0.50 53.28 244 PRO A CA 1
ATOM 1904 C C . PRO A 1 241 ? 99.696 -12.172 15.650 0.50 52.02 244 PRO A C 1
ATOM 1905 O O . PRO A 1 241 ? 100.603 -11.940 16.445 0.50 51.36 244 PRO A O 1
ATOM 1909 N N . SER A 1 242 ? 99.498 -11.465 14.530 0.50 54.02 245 SER A N 1
ATOM 1910 C CA . SER A 1 242 ? 100.447 -10.464 14.053 0.50 52.15 245 SER A CA 1
ATOM 1911 C C . SER A 1 242 ? 100.016 -9.049 14.467 0.50 52.93 245 SER A C 1
ATOM 1912 O O . SER A 1 242 ? 100.701 -8.070 14.154 0.50 51.79 245 SER A O 1
ATOM 1915 N N . ASP A 1 243 ? 98.882 -8.933 15.163 0.50 54.38 246 ASP A N 1
ATOM 1916 C CA . ASP A 1 243 ? 98.451 -7.643 15.707 0.50 54.76 246 ASP A CA 1
ATOM 1917 C C . ASP A 1 243 ? 99.413 -7.246 16.837 0.50 51.88 246 ASP A C 1
ATOM 1918 O O . ASP A 1 243 ? 99.805 -8.086 17.652 0.50 50.39 246 ASP A O 1
ATOM 1923 N N . THR A 1 244 ? 99.800 -5.964 16.871 0.50 53.42 247 THR A N 1
ATOM 1924 C CA . THR A 1 244 ? 100.755 -5.468 17.864 0.50 52.41 247 THR A CA 1
ATOM 1925 C C . THR A 1 244 ? 100.007 -5.052 19.133 0.50 53.89 247 THR A C 1
ATOM 1926 O O . THR A 1 244 ? 98.796 -4.821 19.101 0.50 43.88 247 THR A O 1
ATOM 1930 N N . ILE A 1 245 ? 100.754 -4.942 20.235 0.50 52.61 248 ILE A N 1
ATOM 1931 C CA . ILE A 1 245 ? 100.174 -4.637 21.537 0.50 56.39 248 ILE A CA 1
ATOM 1932 C C . ILE A 1 245 ? 99.410 -3.314 21.428 0.50 56.27 248 ILE A C 1
ATOM 1933 O O . ILE A 1 245 ? 98.336 -3.158 22.013 0.50 51.97 248 ILE A O 1
ATOM 1938 N N . GLU A 1 246 ? 99.963 -2.379 20.649 0.50 57.79 249 GLU A N 1
ATOM 1939 C CA . GLU A 1 246 ? 99.374 -1.060 20.479 0.50 61.25 249 GLU A CA 1
ATOM 1940 C C . GLU A 1 246 ? 98.016 -1.188 19.775 0.50 59.98 249 GLU A C 1
ATOM 1941 O O . GLU A 1 246 ? 97.035 -0.541 20.175 0.50 56.08 249 GLU A O 1
ATOM 1947 N N . ASN A 1 247 ? 97.953 -2.019 18.727 0.50 57.30 250 ASN A N 1
ATOM 1948 C CA . ASN A 1 247 ? 96.707 -2.168 17.967 0.50 54.26 250 ASN A CA 1
ATOM 1949 C C . ASN A 1 247 ? 95.812 -3.205 18.667 0.50 54.31 250 ASN A C 1
ATOM 1950 O O . ASN A 1 247 ? 94.911 -3.785 18.057 0.50 66.59 250 ASN A O 1
ATOM 1955 N N . VAL A 1 248 ? 96.066 -3.419 19.960 0.50 45.08 251 VAL A N 1
ATOM 1956 C CA . VAL A 1 248 ? 95.137 -4.109 20.840 0.50 41.95 251 VAL A CA 1
ATOM 1957 C C . VAL A 1 248 ? 94.610 -3.083 21.854 0.50 39.55 251 VAL A C 1
ATOM 1958 O O . VAL A 1 248 ? 93.439 -3.058 22.195 0.50 38.41 251 VAL A O 1
ATOM 1962 N N . LYS A 1 249 ? 95.486 -2.177 22.282 0.50 37.21 252 LYS A N 1
ATOM 1963 C CA . LYS A 1 249 ? 95.100 -1.145 23.224 0.50 38.14 252 LYS A CA 1
ATOM 1964 C C . LYS A 1 249 ? 94.097 -0.200 22.563 0.50 36.73 252 LYS A C 1
ATOM 1965 O O . LYS A 1 249 ? 93.244 0.339 23.236 0.50 37.05 252 LYS A O 1
ATOM 1971 N N . ALA A 1 250 ? 94.196 -0.011 21.243 0.50 35.29 253 ALA A N 1
ATOM 1972 C CA . ALA A 1 250 ? 93.267 0.903 20.547 0.50 35.14 253 ALA A CA 1
ATOM 1973 C C . ALA A 1 250 ? 91.912 0.198 20.406 0.50 35.90 253 ALA A C 1
ATOM 1974 O O . ALA A 1 250 ? 90.869 0.840 20.351 0.50 35.23 253 ALA A O 1
ATOM 1976 N N . LYS A 1 251 ? 91.975 -1.138 20.367 0.50 36.68 254 LYS A N 1
ATOM 1977 C CA . LYS A 1 251 ? 90.818 -2.021 20.394 0.50 40.86 254 LYS A CA 1
ATOM 1978 C C . LYS A 1 251 ? 90.074 -1.852 21.726 0.50 35.10 254 LYS A C 1
ATOM 1979 O O . LYS A 1 251 ? 88.855 -1.718 21.753 0.50 34.08 254 LYS A O 1
ATOM 1985 N N . ILE A 1 252 ? 90.823 -1.861 22.830 0.50 34.87 255 ILE A N 1
ATOM 1986 C CA . ILE A 1 252 ? 90.220 -1.742 24.159 0.50 34.45 255 ILE A CA 1
ATOM 1987 C C . ILE A 1 252 ? 89.647 -0.325 24.324 0.50 32.46 255 ILE A C 1
ATOM 1988 O O . ILE A 1 252 ? 88.577 -0.155 24.925 0.50 34.01 255 ILE A O 1
ATOM 1993 N N . GLN A 1 253 ? 90.335 0.680 23.774 0.50 32.92 256 GLN A N 1
ATOM 1994 C CA . GLN A 1 253 ? 89.799 2.044 23.769 0.50 36.14 256 GLN A CA 1
ATOM 1995 C C . GLN A 1 253 ? 88.450 2.105 23.041 0.50 37.23 256 GLN A C 1
ATOM 1996 O O . GLN A 1 253 ? 87.551 2.864 23.428 0.50 31.82 256 GLN A O 1
ATOM 2002 N N . ASP A 1 254 ? 88.313 1.353 21.946 0.50 39.50 257 ASP A N 1
ATOM 2003 C CA . ASP A 1 254 ? 87.093 1.472 21.174 0.50 39.73 257 ASP A CA 1
ATOM 2004 C C . ASP A 1 254 ? 85.938 0.811 21.932 0.50 38.95 257 ASP A C 1
ATOM 2005 O O . ASP A 1 254 ? 84.801 1.283 21.869 0.50 39.09 257 ASP A O 1
ATOM 2010 N N . LYS A 1 255 ? 86.237 -0.274 22.647 0.50 38.13 258 LYS A N 1
ATOM 2011 C CA . LYS A 1 255 ? 85.208 -1.044 23.342 0.50 41.86 258 LYS A CA 1
ATOM 2012 C C . LYS A 1 255 ? 84.819 -0.352 24.653 0.50 39.86 258 LYS A C 1
ATOM 2013 O O . LYS A 1 255 ? 83.647 -0.389 25.044 0.50 37.65 258 LYS A O 1
ATOM 2019 N N . GLU A 1 256 ? 85.805 0.257 25.320 0.50 38.38 259 GLU A N 1
ATOM 2020 C CA . GLU A 1 256 ? 85.678 0.613 26.725 0.50 37.51 259 GLU A CA 1
ATOM 2021 C C . GLU A 1 256 ? 86.037 2.089 26.944 0.50 37.03 259 GLU A C 1
ATOM 2022 O O . GLU A 1 256 ? 85.826 2.623 28.049 0.50 36.45 259 GLU A O 1
ATOM 2028 N N . GLY A 1 257 ? 86.546 2.746 25.897 0.50 30.61 260 GLY A N 1
ATOM 2029 C CA . GLY A 1 257 ? 86.854 4.181 25.929 0.50 34.25 260 GLY A CA 1
ATOM 2030 C C . GLY A 1 257 ? 87.972 4.514 26.909 0.50 35.28 260 GLY A C 1
ATOM 2031 O O . GLY A 1 257 ? 88.127 5.673 27.329 0.50 41.48 260 GLY A O 1
ATOM 2032 N N . ILE A 1 258 ? 88.749 3.494 27.274 0.50 36.05 261 ILE A N 1
ATOM 2033 C CA . ILE A 1 258 ? 89.971 3.650 28.069 0.50 35.53 261 ILE A CA 1
ATOM 2034 C C . ILE A 1 258 ? 91.111 4.125 27.169 0.50 37.51 261 ILE A C 1
ATOM 2035 O O . ILE A 1 258 ? 91.452 3.475 26.178 0.50 34.25 261 ILE A O 1
ATOM 2040 N N . PRO A 1 259 ? 91.760 5.263 27.501 0.50 35.01 262 PRO A N 1
ATOM 2041 C CA . PRO A 1 259 ? 92.837 5.799 26.667 0.50 34.92 262 PRO A CA 1
ATOM 2042 C C . PRO A 1 259 ? 94.045 4.859 26.634 0.50 33.74 262 PRO A C 1
ATOM 2043 O O . PRO A 1 259 ? 94.472 4.365 27.665 0.50 32.78 262 PRO A O 1
ATOM 2047 N N . PRO A 1 260 ? 94.640 4.565 25.454 0.50 33.73 263 PRO A N 1
ATOM 2048 C CA . PRO A 1 260 ? 95.767 3.627 25.379 0.50 35.49 263 PRO A CA 1
ATOM 2049 C C . PRO A 1 260 ? 96.986 3.968 26.254 0.50 35.64 263 PRO A C 1
ATOM 2050 O O . PRO A 1 260 ? 97.636 3.067 26.810 0.50 38.25 263 PRO A O 1
ATOM 2054 N N . ASP A 1 261 ? 97.277 5.263 26.410 0.50 40.41 264 ASP A N 1
ATOM 2055 C CA . ASP A 1 261 ? 98.470 5.708 27.143 0.50 42.76 264 ASP A CA 1
ATOM 2056 C C . ASP A 1 261 ? 98.287 5.500 28.656 0.50 43.04 264 ASP A C 1
ATOM 2057 O O . ASP A 1 261 ? 99.225 5.700 29.420 0.50 37.91 264 ASP A O 1
ATOM 2062 N N . GLN A 1 262 ? 97.085 5.085 29.088 0.50 41.88 265 GLN A N 1
ATOM 2063 C CA . GLN A 1 262 ? 96.858 4.773 30.507 0.50 41.57 265 GLN A CA 1
ATOM 2064 C C . GLN A 1 262 ? 96.505 3.288 30.658 0.50 38.54 265 GLN A C 1
ATOM 2065 O O . GLN A 1 262 ? 96.055 2.852 31.722 0.50 37.50 265 GLN A O 1
ATOM 2071 N N . GLN A 1 263 ? 96.754 2.516 29.592 0.50 38.88 266 GLN A N 1
ATOM 2072 C CA . GLN A 1 263 ? 96.575 1.054 29.570 0.50 35.86 266 GLN A CA 1
ATOM 2073 C C . GLN A 1 263 ? 97.929 0.359 29.759 0.50 42.34 266 GLN A C 1
ATOM 2074 O O . GLN A 1 263 ? 98.905 0.701 29.093 0.50 43.20 266 GLN A O 1
ATOM 2080 N N . ARG A 1 264 ? 97.967 -0.614 30.668 0.50 40.41 267 ARG A N 1
ATOM 2081 C CA . ARG A 1 264 ? 99.120 -1.475 30.862 0.50 45.95 267 ARG A CA 1
ATOM 2082 C C . ARG A 1 264 ? 98.632 -2.919 30.689 0.50 43.73 267 ARG A C 1
ATOM 2083 O O . ARG A 1 264 ? 97.781 -3.374 31.458 0.50 41.40 267 ARG A O 1
ATOM 2091 N N . LEU A 1 265 ? 99.131 -3.608 29.650 0.50 37.83 268 LEU A N 1
ATOM 2092 C CA . LEU A 1 265 ? 98.808 -5.019 29.417 0.50 38.65 268 LEU A CA 1
ATOM 2093 C C . LEU A 1 265 ? 99.976 -5.878 29.900 0.50 41.09 268 LEU A C 1
ATOM 2094 O O . LEU A 1 265 ? 101.160 -5.502 29.738 0.50 40.38 268 LEU A O 1
ATOM 2099 N N . ILE A 1 266 ? 99.625 -7.034 30.474 0.50 37.34 269 ILE A N 1
ATOM 2100 C CA . ILE A 1 266 ? 100.551 -7.938 31.132 0.50 42.57 269 ILE A CA 1
ATOM 2101 C C . ILE A 1 266 ? 100.166 -9.380 30.764 0.50 43.93 269 ILE A C 1
ATOM 2102 O O . ILE A 1 266 ? 98.986 -9.765 30.845 0.50 43.52 269 ILE A O 1
ATOM 2107 N N . PHE A 1 267 ? 101.151 -10.168 30.323 0.50 42.57 270 PHE A N 1
ATOM 2108 C CA . PHE A 1 267 ? 100.944 -11.590 30.062 0.50 44.84 270 PHE A CA 1
ATOM 2109 C C . PHE A 1 267 ? 102.159 -12.387 30.558 0.50 48.47 270 PHE A C 1
ATOM 2110 O O . PHE A 1 267 ? 103.296 -11.945 30.432 0.50 43.27 270 PHE A O 1
ATOM 2118 N N . ALA A 1 268 ? 101.897 -13.567 31.126 0.50 51.89 271 ALA A N 1
ATOM 2119 C CA . ALA A 1 268 ? 102.944 -14.411 31.642 0.50 57.43 271 ALA A CA 1
ATOM 2120 C C . ALA A 1 268 ? 103.877 -13.556 32.505 0.50 65.25 271 ALA A C 1
ATOM 2121 O O . ALA A 1 268 ? 105.101 -13.613 32.347 0.50 66.59 271 ALA A O 1
ATOM 2123 N N . GLY A 1 269 ? 103.268 -12.735 33.373 0.50 66.06 272 GLY A N 1
ATOM 2124 C CA . GLY A 1 269 ? 103.967 -11.944 34.388 0.50 67.08 272 GLY A CA 1
ATOM 2125 C C . GLY A 1 269 ? 104.934 -10.935 33.789 0.50 70.55 272 GLY A C 1
ATOM 2126 O O . GLY A 1 269 ? 105.816 -10.426 34.483 0.50 69.07 272 GLY A O 1
ATOM 2127 N N . LYS A 1 270 ? 104.767 -10.635 32.497 0.50 72.62 273 LYS A N 1
ATOM 2128 C CA . LYS A 1 270 ? 105.624 -9.669 31.805 0.50 71.29 273 LYS A CA 1
ATOM 2129 C C . LYS A 1 270 ? 104.771 -8.556 31.185 0.50 67.88 273 LYS A C 1
ATOM 2130 O O . LYS A 1 270 ? 103.865 -8.810 30.393 0.50 67.40 273 LYS A O 1
ATOM 2136 N N . GLN A 1 271 ? 105.090 -7.313 31.546 0.50 62.98 274 GLN A N 1
ATOM 2137 C CA . GLN A 1 271 ? 104.497 -6.152 30.920 0.50 63.14 274 GLN A CA 1
ATOM 2138 C C . GLN A 1 271 ? 104.772 -6.225 29.411 0.50 61.96 274 GLN A C 1
ATOM 2139 O O . GLN A 1 271 ? 105.897 -6.521 29.005 0.50 62.31 274 GLN A O 1
ATOM 2145 N N . LEU A 1 272 ? 103.741 -5.961 28.595 0.50 58.29 275 LEU A N 1
ATOM 2146 C CA . LEU A 1 272 ? 103.836 -6.049 27.128 0.50 56.86 275 LEU A CA 1
ATOM 2147 C C . LEU A 1 272 ? 104.201 -4.682 26.531 0.50 56.43 275 LEU A C 1
ATOM 2148 O O . LEU A 1 272 ? 103.555 -3.670 26.807 0.50 52.31 275 LEU A O 1
ATOM 2153 N N . GLU A 1 273 ? 105.241 -4.678 25.690 0.50 54.54 276 GLU A N 1
ATOM 2154 C CA . GLU A 1 273 ? 105.740 -3.471 25.048 0.50 58.14 276 GLU A CA 1
ATOM 2155 C C . GLU A 1 273 ? 104.867 -3.182 23.820 0.50 53.47 276 GLU A C 1
ATOM 2156 O O . GLU A 1 273 ? 104.436 -4.102 23.133 0.50 55.69 276 GLU A O 1
ATOM 2162 N N . ASP A 1 274 ? 104.614 -1.898 23.555 0.50 54.49 277 ASP A N 1
ATOM 2163 C CA . ASP A 1 274 ? 103.616 -1.469 22.568 0.50 54.15 277 ASP A CA 1
ATOM 2164 C C . ASP A 1 274 ? 104.003 -1.957 21.161 0.50 58.08 277 ASP A C 1
ATOM 2165 O O . ASP A 1 274 ? 103.137 -2.406 20.387 0.50 51.22 277 ASP A O 1
ATOM 2170 N N . GLY A 1 275 ? 105.304 -1.883 20.847 0.50 58.86 278 GLY A N 1
ATOM 2171 C CA . GLY A 1 275 ? 105.828 -2.056 19.488 0.50 58.83 278 GLY A CA 1
ATOM 2172 C C . GLY A 1 275 ? 105.770 -3.494 18.986 0.50 57.99 278 GLY A C 1
ATOM 2173 O O . GLY A 1 275 ? 105.808 -3.720 17.777 0.50 57.23 278 GLY A O 1
ATOM 2174 N N . ARG A 1 276 ? 105.681 -4.461 19.908 0.50 56.24 279 ARG A N 1
ATOM 2175 C CA . ARG A 1 276 ? 105.790 -5.891 19.578 0.50 57.18 279 ARG A CA 1
ATOM 2176 C C . ARG A 1 276 ? 104.431 -6.448 19.129 0.50 56.20 279 ARG A C 1
ATOM 2177 O O . ARG A 1 276 ? 103.390 -5.811 19.307 0.50 55.60 279 ARG A O 1
ATOM 2185 N N . THR A 1 277 ? 104.466 -7.650 18.541 0.50 54.10 280 THR A N 1
ATOM 2186 C CA . THR A 1 277 ? 103.268 -8.377 18.113 0.50 53.64 280 THR A CA 1
ATOM 2187 C C . THR A 1 277 ? 102.814 -9.313 19.242 0.50 53.94 280 THR A C 1
ATOM 2188 O O . THR A 1 277 ? 103.522 -9.472 20.241 0.50 54.84 280 THR A O 1
ATOM 2192 N N . LEU A 1 278 ? 101.634 -9.925 19.065 0.50 52.80 281 LEU A N 1
ATOM 2193 C CA . LEU A 1 278 ? 101.078 -10.892 20.016 0.50 52.00 281 LEU A CA 1
ATOM 2194 C C . LEU A 1 278 ? 101.878 -12.200 19.967 0.50 50.27 281 LEU A C 1
ATOM 2195 O O . LEU A 1 278 ? 102.000 -12.902 20.968 0.50 40.55 281 LEU A O 1
ATOM 2200 N N . SER A 1 279 ? 102.389 -12.533 18.778 0.50 53.51 282 SER A N 1
ATOM 2201 C CA . SER A 1 279 ? 103.145 -13.773 18.549 0.50 53.31 282 SER A CA 1
ATOM 2202 C C . SER A 1 279 ? 104.502 -13.704 19.262 0.50 51.88 282 SER A C 1
ATOM 2203 O O . SER A 1 279 ? 104.978 -14.702 19.805 0.50 47.01 282 SER A O 1
ATOM 2206 N N . ASP A 1 280 ? 105.114 -12.517 19.242 0.50 54.12 283 ASP A N 1
ATOM 2207 C CA . ASP A 1 280 ? 106.372 -12.274 19.928 0.50 55.46 283 ASP A CA 1
ATOM 2208 C C . ASP A 1 280 ? 106.242 -12.745 21.387 0.50 56.02 283 ASP A C 1
ATOM 2209 O O . ASP A 1 280 ? 107.172 -13.312 21.946 0.50 50.71 283 ASP A O 1
ATOM 2214 N N . TYR A 1 281 ? 105.071 -12.516 21.995 0.50 53.35 284 TYR A N 1
ATOM 2215 C CA . TYR A 1 281 ? 104.871 -12.807 23.413 0.50 52.51 284 TYR A CA 1
ATOM 2216 C C . TYR A 1 281 ? 104.273 -14.208 23.597 0.50 51.80 284 TYR A C 1
ATOM 2217 O O . TYR A 1 281 ? 104.060 -14.637 24.720 0.50 52.94 284 TYR A O 1
ATOM 2226 N N . ASN A 1 282 ? 104.007 -14.903 22.485 0.50 56.01 285 ASN A N 1
ATOM 2227 C CA . ASN A 1 282 ? 103.537 -16.286 22.504 0.50 55.48 285 ASN A CA 1
ATOM 2228 C C . ASN A 1 282 ? 102.065 -16.344 22.935 0.50 52.86 285 ASN A C 1
ATOM 2229 O O . ASN A 1 282 ? 101.641 -17.281 23.614 0.50 51.75 285 ASN A O 1
ATOM 2234 N N . ILE A 1 283 ? 101.293 -15.336 22.529 0.50 53.55 286 ILE A N 1
ATOM 2235 C CA . ILE A 1 283 ? 99.879 -15.242 22.883 0.50 53.82 286 ILE A CA 1
ATOM 2236 C C . ILE A 1 283 ? 99.053 -15.934 21.789 0.50 57.25 286 ILE A C 1
ATOM 2237 O O . ILE A 1 283 ? 99.026 -15.491 20.639 0.50 59.62 286 ILE A O 1
ATOM 2242 N N . GLN A 1 284 ? 98.397 -17.036 22.174 0.50 57.23 287 GLN A N 1
ATOM 2243 C CA . GLN A 1 284 ? 97.630 -17.889 21.276 0.50 56.23 287 GLN A CA 1
ATOM 2244 C C . GLN A 1 284 ? 96.136 -17.754 21.595 0.50 54.31 287 GLN A C 1
ATOM 2245 O O . GLN A 1 284 ? 95.735 -16.969 22.452 0.50 50.81 287 GLN A O 1
ATOM 2251 N N . LYS A 1 285 ? 95.319 -18.557 20.908 0.50 52.58 288 LYS A N 1
ATOM 2252 C CA . LYS A 1 285 ? 93.879 -18.548 21.111 0.50 51.84 288 LYS A CA 1
ATOM 2253 C C . LYS A 1 285 ? 93.578 -18.725 22.605 0.50 49.52 288 LYS A C 1
ATOM 2254 O O . LYS A 1 285 ? 94.249 -19.486 23.289 0.50 45.11 288 LYS A O 1
ATOM 2260 N N . GLU A 1 286 ? 92.582 -17.966 23.080 0.50 45.49 289 GLU A N 1
ATOM 2261 C CA . GLU A 1 286 ? 91.968 -18.064 24.406 0.50 44.62 289 GLU A CA 1
ATOM 2262 C C . GLU A 1 286 ? 92.983 -17.738 25.515 0.50 41.28 289 GLU A C 1
ATOM 2263 O O . GLU A 1 286 ? 92.697 -17.977 26.662 0.50 41.12 289 GLU A O 1
ATOM 2269 N N . SER A 1 287 ? 94.151 -17.179 25.166 0.50 39.73 290 SER A N 1
ATOM 2270 C CA . SER A 1 287 ? 95.069 -16.605 26.168 0.50 41.06 290 SER A CA 1
ATOM 2271 C C . SER A 1 287 ? 94.340 -15.472 26.900 0.50 42.12 290 SER A C 1
ATOM 2272 O O . SER A 1 287 ? 93.444 -14.834 26.322 0.50 42.69 290 SER A O 1
ATOM 2275 N N . THR A 1 288 ? 94.736 -15.229 28.157 0.50 39.26 291 THR A N 1
ATOM 2276 C CA . THR A 1 288 ? 94.176 -14.159 28.981 0.50 38.54 291 THR A CA 1
ATOM 2277 C C . THR A 1 288 ? 95.253 -13.106 29.276 0.50 38.78 291 THR A C 1
ATOM 2278 O O . THR A 1 288 ? 96.286 -13.445 29.861 0.50 37.74 291 THR A O 1
ATOM 2282 N N . LEU A 1 289 ? 95.003 -11.852 28.871 0.50 35.13 292 LEU A N 1
ATOM 2283 C CA . LEU A 1 289 ? 95.835 -10.703 29.248 0.50 39.08 292 LEU A CA 1
ATOM 2284 C C . LEU A 1 289 ? 95.212 -10.007 30.464 0.50 40.62 292 LEU A C 1
ATOM 2285 O O . LEU A 1 289 ? 93.993 -10.017 30.627 0.50 35.69 292 LEU A O 1
ATOM 2290 N N . HIS A 1 290 ? 96.074 -9.392 31.289 0.50 39.73 293 HIS A N 1
ATOM 2291 C CA . HIS A 1 290 ? 95.671 -8.529 32.385 0.50 40.09 293 HIS A CA 1
ATOM 2292 C C . HIS A 1 290 ? 95.762 -7.085 31.907 0.50 39.87 293 HIS A C 1
ATOM 2293 O O . HIS A 1 290 ? 96.780 -6.652 31.347 0.50 40.05 293 HIS A O 1
ATOM 2300 N N . LEU A 1 291 ? 94.664 -6.363 32.084 0.50 32.71 294 LEU A N 1
ATOM 2301 C CA . LEU A 1 291 ? 94.671 -4.945 31.870 0.50 34.76 294 LEU A CA 1
ATOM 2302 C C . LEU A 1 291 ? 94.683 -4.271 33.240 0.50 35.33 294 LEU A C 1
ATOM 2303 O O . LEU A 1 291 ? 93.832 -4.568 34.079 0.50 32.46 294 LEU A O 1
ATOM 2308 N N . VAL A 1 292 ? 95.687 -3.415 33.442 0.50 35.79 295 VAL A N 1
ATOM 2309 C CA . VAL A 1 292 ? 95.801 -2.562 34.607 0.50 39.20 295 VAL A CA 1
ATOM 2310 C C . VAL A 1 292 ? 95.747 -1.105 34.130 0.50 42.13 295 VAL A C 1
ATOM 2311 O O . VAL A 1 292 ? 96.245 -0.773 33.047 0.50 40.84 295 VAL A O 1
ATOM 2315 N N . LEU A 1 293 ? 95.066 -0.254 34.907 0.50 43.67 296 LEU A N 1
ATOM 2316 C CA . LEU A 1 293 ? 95.003 1.174 34.638 0.50 47.53 296 LEU A CA 1
ATOM 2317 C C . LEU A 1 293 ? 96.158 1.853 35.391 0.50 49.79 296 LEU A C 1
ATOM 2318 O O . LEU A 1 293 ? 96.492 1.450 36.506 0.50 52.56 296 LEU A O 1
ATOM 2323 N N . ARG A 1 294 ? 96.758 2.877 34.774 0.50 56.31 297 ARG A N 1
ATOM 2324 C CA . ARG A 1 294 ? 98.000 3.485 35.271 0.50 58.10 297 ARG A CA 1
ATOM 2325 C C . ARG A 1 294 ? 98.054 4.965 34.868 0.50 53.39 297 ARG A C 1
ATOM 2326 O O . ARG A 1 294 ? 97.279 5.410 34.020 0.50 49.42 297 ARG A O 1
#

InterPro domains:
  IPR000626 Ubiquitin-like domain [PF00240] (3-74)
  IPR000626 Ubiquitin-like domain [PF00240] (79-150)
  IPR000626 Ubiquitin-like domain [PF00240] (155-226)
  IPR000626 Ubiquitin-like domain [PF00240] (231-302)
  IPR000626 Ubiquitin-like domain [PF00240] (307-378)
  IPR000626 Ubiquitin-like domain [PF00240] (383-454)
  IPR000626 Ubiquitin-like domain [PF00240] (459-530)
  IPR000626 Ubiquitin-like domain [PF00240] (535-606)
  IPR000626 Ubiquitin-like domain [PF00240] (611-682)
  IPR000626 Ubiquitin-like domain [PS50053] (1-76)
  IPR000626 Ubiquitin-like domain [PS50053] (77-152)
  IPR000626 Ubiquitin-like domain [PS50053] (153-228)
  IPR000626 Ubiquitin-like domain [PS50053] (229-304)
  IPR000626 Ubiquitin-like domain [PS50053] (305-380)
  IPR000626 Ubiquitin-like domain [PS50053] (381-456)
  IPR000626 Ubiquitin-like domain [PS50053] (457-532)
  IPR000626 Ubiquitin-like domain [PS50053] (533-608)
  IPR000626 Ubiquitin-like domain [PS50053] (609-684)
  IPR000626 Ubiquitin-like domain [SM00213] (1-72)
  IPR000626 Ubiquitin-like domain [SM00213] (77-148)

Foldseek 3Di:
DAQDAFAKEKEEEQQLDPVLQVCVLVVCVVVVHQKYKYFNYVPPDDAWAADDDQAGITMGGNDVPFDKAWDHVLHDSFKTWIQTPPLQEIEIRGEQDLVDQNVVVLVSVVVVCVVQPPGKYKYKYQQNAADVLQPWDCVQQPPPDDSNVVSNVVVVVSCVVQVKDWDRDPDAAAFAQDPVGGGHRITMIIHPQWDKADWHWDQPGPGRGTMIMITTGSRQPAWEWEAEPVGRIRIHRHHQFAFQQNVLVVCCVHPVQDSVQKWKDAPNHTGDRGGGNVVVPNGHHGYIYIDGD

CATH classification: 3.60.10.10 (+1 more: 3.10.20.90)

Sequence (293 aa):
MDIRPRRLRIGQINLGGAEDATRELPSIARDLGLDIVLVQAQYSMVGFLAQCGAHPKAGVYIRNRVLPCAVLHHLSSTHITVVHIGGGGWWDDLLYMVSAYFQYSDPIDPYLHHRLGNILDRLRGARVVICADTNAHSPLWHSLPRHYVGRGQEVADRRAKMEDFIGARRLVVHNADGHLPTFSTANGESYVDVTLSTRGVRVSEWRVTNESSSDHRLIVFGVGGGGSMQIFVKTLTGKTITLEVEPSDTIENVKAKIQDKEGIPPDQQRLIFAGKQLEDGRTLSDYNIQKESTLHLVLR

Secondary structure (DSSP, 8-state):
--S-SSEEEEEEE-TT-HHHHHTHHHHHHHHT-SEEEEES--TTSSSEEE-SSS-SEEEEESSTTS-EEE-GGG--SSEEEEEESSSSEEEEEEE--TTS-SHHHHHHHHHHHHHTTTSEEEEEEE-----GGGT--HHHHSSS-HHHHHHHHHHHHHHHHTT-EE---TTPPPSEE-SS-EE--EEEEE-TT--EEEEEE-S--SSSB--EEEEE-SS-SEEEEEE-TTS-EEEEEE-TT-BSHHHHHHHHHHH---GGGEEEEETTEEPPTTSBTTTTT--TT-EEEEEE-

Nearest PDB structures (foldseek):
  6a42-assembly1_A  TM=1.003E+00  e=3.798E-65  Bombyx mori
  6a43-assembly1_A  TM=7.583E-01  e=2.011E-58  Bombyx mori
  2ei9-assembly1_A  TM=1.003E+00  e=1.462E-44  Bombyx mori
  6njd-assembly2_C  TM=7.258E-01  e=1.019E-11  Homo sapiens
  3plv-assembly1_A  TM=9.496E-01  e=1.923E-06  Saccharomyces cerevisiae

Solvent-accessible surface area: 14297 Å² total; per-residue (Å²): 144,46,149,33,34,80,33,91,0,0,1,2,6,1,58,39,34,78,101,1,0,121,49,0,35,70,14,1,177,114,22,25,3,30,0,0,0,0,0,13,11,74,31,149,14,83,59,22,27,53,23,61,88,142,11,73,0,0,0,11,24,84,82,219,124,40,83,43,48,60,31,157,119,26,19,31,46,29,0,0,0,0,33,9,29,79,198,49,9,38,0,0,0,0,28,0,41,164,88,52,91,2,50,63,14,17,132,115,1,4,98,3,13,51,171,12,178,78,18,28,0,0,0,0,0,1,0,18,1,32,0,59,79,2,51,7,60,82,171,24,33,94,80,162,49,126,148,29,39,60,24,64,44,79,1,45,102,21,11,49,75,81,194,16,60,29,33,12,39,116,77,64,73,17,2,52,31,58,118,163,39,77,18,34,3,5,0,0,1,0,25,76,77,9,67,30,30,133,22,101,12,7,103,81,17,69,19,85,9,40,0,0,9,2,5,0,4,51,30,24,74,8,39,0,57,0,86,11,144,128,50,87,66,6,28,1,36,4,67,60,82,39,32,0,88,77,0,11,54,78,0,73,87,16,54,55,23,56,49,102,81,0,68,0,37,43,79,79,125,106,4,123,57,63,132,34,0,64,89,33,99,4,114,145,123,20,56,0,77,1,30,114,137